Protein AF-A0A3D2UT77-F1 (afdb_monomer_lite)

Secondary structure (DSSP, 8-state):
-HHHHHHHHHHHHHHHHHHHHHHHHTTS-HHHHHHHHHHS-HHHHHHH-GGGTS----GGGGT--HHHHHHHHHHHHHH--THHHHHHHHHHHHHHTS-HHHHHHHHT-HHHHHHHHHHHHHHHHH-TTS--HHHHHHHHHHHHS--S--TTTHHHHHHHHHHHH---GGGS---TTSHHHHHHHHHHHHH-TTTS--PPPPHHHHHHHHHHHHHH-S-----HHHHHHHHHHHHHHHHHHTTTTTS-HHHHHHHHHHHHHHHHHHHHHHHHHHHHHHHHHHHHHHHHHHHHHHHS-HHHHHHHHHHHHHHHHHHHHHHHHHH-S---HHHHHHHHHHHHHHHHHHHHT--HHHHHTT-

Structure (mmCIF, N/CA/C/O backbone):
data_AF-A0A3D2UT77-F1
#
_entry.id   AF-A0A3D2UT77-F1
#
loop_
_atom_site.group_PDB
_atom_site.id
_atom_site.type_symbol
_atom_site.label_atom_id
_atom_site.label_alt_id
_atom_site.label_comp_id
_atom_site.label_asym_id
_atom_site.label_entity_id
_atom_site.label_seq_id
_atom_site.pdbx_PDB_ins_code
_atom_site.Cartn_x
_atom_site.Cartn_y
_atom_site.Cartn_z
_atom_site.occupancy
_atom_site.B_iso_or_equiv
_atom_site.auth_seq_id
_atom_site.auth_comp_id
_atom_site.auth_asym_id
_atom_site.auth_atom_id
_atom_site.pdbx_PDB_model_num
ATOM 1 N N . MET A 1 1 ? 26.690 -17.596 -2.643 1.00 71.25 1 MET A N 1
ATOM 2 C CA . MET A 1 1 ? 26.770 -16.583 -3.723 1.00 71.25 1 MET A CA 1
ATOM 3 C C . MET A 1 1 ? 25.381 -16.159 -4.212 1.00 71.25 1 MET A C 1
ATOM 5 O O . MET A 1 1 ? 25.106 -14.973 -4.134 1.00 71.25 1 MET A O 1
ATOM 9 N N . VAL A 1 2 ? 24.489 -17.084 -4.599 1.00 74.19 2 VAL A N 1
ATOM 10 C CA . VAL A 1 2 ? 23.064 -16.819 -4.935 1.00 74.19 2 VAL A CA 1
ATOM 11 C C . VAL A 1 2 ? 22.364 -15.902 -3.915 1.00 74.19 2 VAL A C 1
ATOM 13 O O . VAL A 1 2 ? 21.859 -14.844 -4.276 1.00 74.19 2 VAL A O 1
ATOM 16 N N . PHE A 1 3 ? 22.426 -16.249 -2.624 1.00 77.75 3 PHE A N 1
ATOM 17 C CA . PHE A 1 3 ? 21.802 -15.466 -1.546 1.00 77.75 3 PHE A CA 1
ATOM 18 C C . PHE A 1 3 ? 22.282 -14.017 -1.465 1.00 77.75 3 PHE A C 1
ATOM 20 O O . PHE A 1 3 ? 21.501 -13.117 -1.185 1.00 77.75 3 PHE A O 1
ATOM 27 N N . MET A 1 4 ? 23.561 -13.776 -1.758 1.00 80.88 4 MET A N 1
ATOM 28 C CA . MET A 1 4 ? 24.123 -12.428 -1.754 1.00 80.88 4 MET A CA 1
ATOM 29 C C . MET A 1 4 ? 23.513 -11.570 -2.870 1.00 80.88 4 MET A C 1
ATOM 31 O O . MET A 1 4 ? 23.232 -10.399 -2.638 1.00 80.88 4 MET A O 1
ATOM 35 N N . ILE A 1 5 ? 23.269 -12.151 -4.052 1.00 77.69 5 ILE A N 1
ATOM 36 C CA . ILE A 1 5 ? 22.627 -11.449 -5.174 1.00 77.69 5 ILE A CA 1
ATOM 37 C C . ILE A 1 5 ? 21.176 -11.111 -4.820 1.00 77.69 5 ILE A C 1
ATOM 39 O O . ILE A 1 5 ? 20.760 -9.971 -4.996 1.00 77.69 5 ILE A O 1
ATOM 43 N N . ILE A 1 6 ? 20.422 -12.064 -4.266 1.00 80.31 6 ILE A N 1
ATOM 44 C CA . ILE A 1 6 ? 19.019 -11.834 -3.887 1.00 80.31 6 ILE A CA 1
ATOM 45 C C . ILE A 1 6 ? 18.914 -10.768 -2.793 1.00 80.31 6 ILE A C 1
ATOM 47 O O . ILE A 1 6 ? 18.131 -9.834 -2.932 1.00 80.31 6 ILE A O 1
ATOM 51 N N . ASN A 1 7 ? 19.748 -10.842 -1.753 1.00 84.06 7 ASN A N 1
ATOM 52 C CA . ASN A 1 7 ? 19.770 -9.828 -0.696 1.00 84.06 7 ASN A CA 1
ATOM 53 C C . ASN A 1 7 ? 20.134 -8.441 -1.237 1.00 84.06 7 ASN A C 1
ATOM 55 O O . ASN A 1 7 ? 19.561 -7.446 -0.800 1.00 84.06 7 ASN A O 1
ATOM 59 N N . GLN A 1 8 ? 21.045 -8.362 -2.210 1.00 85.31 8 GLN A N 1
ATOM 60 C CA . GLN A 1 8 ? 21.383 -7.104 -2.873 1.00 85.31 8 GLN A CA 1
ATOM 61 C C . GLN A 1 8 ? 20.194 -6.543 -3.667 1.00 85.31 8 GLN A C 1
ATOM 63 O O . GLN A 1 8 ? 19.914 -5.349 -3.570 1.00 85.31 8 GLN A O 1
ATOM 68 N N . ILE A 1 9 ? 19.474 -7.392 -4.406 1.00 83.31 9 ILE A N 1
ATOM 69 C CA . ILE A 1 9 ? 18.281 -6.996 -5.166 1.00 83.31 9 ILE A CA 1
ATOM 70 C C . ILE A 1 9 ? 17.170 -6.518 -4.227 1.00 83.31 9 ILE A C 1
ATOM 72 O O . ILE A 1 9 ? 16.610 -5.443 -4.433 1.00 83.31 9 ILE A O 1
ATOM 76 N N . ILE A 1 10 ? 16.878 -7.276 -3.170 1.00 88.25 10 ILE A N 1
ATOM 77 C CA . ILE A 1 10 ? 15.874 -6.925 -2.158 1.00 88.25 10 ILE A CA 1
ATOM 78 C C . ILE A 1 10 ? 16.242 -5.607 -1.475 1.00 88.25 10 ILE A C 1
ATOM 80 O O . ILE A 1 10 ? 15.410 -4.710 -1.391 1.00 88.25 10 ILE A O 1
ATOM 84 N N . SER A 1 11 ? 17.497 -5.451 -1.045 1.00 90.12 11 SER A N 1
ATOM 85 C CA . SER A 1 11 ? 17.980 -4.221 -0.406 1.00 90.12 11 SER A CA 1
ATOM 86 C C . SER A 1 11 ? 17.841 -3.008 -1.331 1.00 90.12 11 SER A C 1
ATOM 88 O O . SER A 1 11 ? 17.360 -1.953 -0.911 1.00 90.12 11 SER A O 1
ATOM 90 N N . GLN A 1 12 ? 18.190 -3.164 -2.610 1.00 88.12 12 GLN A N 1
ATOM 91 C CA . GLN A 1 12 ? 18.042 -2.106 -3.606 1.00 88.12 12 GLN A CA 1
ATOM 92 C C . GLN A 1 12 ? 16.566 -1.773 -3.872 1.00 88.12 12 GLN A C 1
ATOM 94 O O . GLN A 1 12 ? 16.209 -0.599 -3.960 1.00 88.12 12 GLN A O 1
ATOM 99 N N . THR A 1 13 ? 15.707 -2.790 -3.952 1.00 88.81 13 THR A N 1
ATOM 100 C CA . THR A 1 13 ? 14.252 -2.653 -4.121 1.00 88.81 13 THR A CA 1
ATOM 101 C C . THR A 1 13 ? 13.640 -1.890 -2.952 1.00 88.81 13 THR A C 1
ATOM 103 O O . THR A 1 13 ? 12.969 -0.878 -3.155 1.00 88.81 13 THR A O 1
ATOM 106 N N . ARG A 1 14 ? 13.959 -2.305 -1.722 1.00 93.12 14 ARG A N 1
ATOM 107 C CA . ARG A 1 14 ? 13.536 -1.640 -0.489 1.00 93.12 14 ARG A CA 1
ATOM 108 C C . ARG A 1 14 ? 13.975 -0.182 -0.463 1.00 93.12 14 ARG A C 1
ATOM 110 O O . ARG A 1 14 ? 13.163 0.686 -0.175 1.00 93.12 14 ARG A O 1
ATOM 117 N N . LYS A 1 15 ? 15.229 0.109 -0.827 1.00 92.38 15 LYS A N 1
ATOM 118 C CA . LYS A 1 15 ? 15.743 1.485 -0.907 1.00 92.38 15 LYS A CA 1
ATOM 119 C C . LYS A 1 15 ? 14.949 2.341 -1.898 1.00 92.38 15 LYS A C 1
ATOM 121 O O . LYS A 1 15 ? 14.638 3.487 -1.589 1.00 92.38 15 LYS A O 1
ATOM 126 N N . VAL A 1 16 ? 14.621 1.807 -3.076 1.00 90.12 16 VAL A N 1
ATOM 127 C CA . VAL A 1 16 ? 13.813 2.524 -4.078 1.00 90.12 16 VAL A CA 1
ATOM 128 C C . VAL A 1 16 ? 12.411 2.817 -3.543 1.00 90.12 16 VAL A C 1
ATOM 130 O O . VAL A 1 16 ? 11.962 3.959 -3.645 1.00 90.12 16 VAL A O 1
ATOM 133 N N . LEU A 1 17 ? 11.747 1.822 -2.947 1.00 92.50 17 LEU A N 1
ATOM 134 C CA . LEU A 1 17 ? 10.421 1.989 -2.349 1.00 92.50 17 LEU A CA 1
ATOM 135 C C . LEU A 1 17 ? 10.450 3.000 -1.199 1.00 92.50 17 LEU A C 1
ATOM 137 O O . LEU A 1 17 ? 9.627 3.905 -1.178 1.00 92.50 17 LEU A O 1
ATOM 141 N N . LEU A 1 18 ? 11.441 2.919 -0.309 1.00 94.06 18 LEU A N 1
ATOM 142 C CA . LEU A 1 18 ? 11.622 3.843 0.811 1.00 94.06 18 LEU A CA 1
ATOM 143 C C . LEU A 1 18 ? 11.732 5.302 0.342 1.00 94.06 18 LEU A C 1
ATOM 145 O O . LEU A 1 18 ? 10.987 6.165 0.805 1.00 94.06 18 LEU A O 1
ATOM 149 N N . GLU A 1 19 ? 12.629 5.583 -0.605 1.00 91.94 19 GLU A N 1
ATOM 150 C CA . GLU A 1 19 ? 12.823 6.939 -1.134 1.00 91.94 19 GLU A CA 1
ATOM 151 C C . GLU A 1 19 ? 11.587 7.446 -1.888 1.00 91.94 19 GLU A C 1
ATOM 153 O O . GLU A 1 19 ? 11.242 8.629 -1.830 1.00 91.94 19 GLU A O 1
ATOM 158 N N . LYS A 1 20 ? 10.876 6.545 -2.570 1.00 91.56 20 LYS A N 1
ATOM 159 C CA . LYS A 1 20 ? 9.628 6.874 -3.253 1.00 91.56 20 LYS A CA 1
ATOM 160 C C . LYS A 1 20 ? 8.513 7.205 -2.261 1.00 91.56 20 LYS A C 1
ATOM 162 O O . LYS A 1 20 ? 7.848 8.219 -2.459 1.00 91.56 20 LYS A O 1
ATOM 167 N N . THR A 1 21 ? 8.346 6.413 -1.205 1.00 93.75 21 THR A N 1
ATOM 168 C CA . THR A 1 21 ? 7.383 6.664 -0.125 1.00 93.75 21 THR A CA 1
ATOM 169 C C . THR A 1 21 ? 7.622 8.039 0.490 1.00 93.75 21 THR A C 1
ATOM 171 O O . THR A 1 21 ? 6.691 8.835 0.559 1.00 93.75 21 THR A O 1
ATOM 174 N N . LYS A 1 22 ? 8.876 8.371 0.840 1.00 93.62 22 LYS A N 1
ATOM 175 C CA . LYS A 1 22 ? 9.245 9.703 1.359 1.00 93.62 22 LYS A CA 1
ATOM 176 C C . LYS A 1 22 ? 8.836 10.823 0.408 1.00 93.62 22 LYS A C 1
ATOM 178 O O . LYS A 1 22 ? 8.218 11.797 0.824 1.00 93.62 22 LYS A O 1
ATOM 183 N N . LYS A 1 23 ? 9.161 10.669 -0.879 1.00 92.50 23 LYS A N 1
ATOM 184 C CA . LYS A 1 23 ? 8.850 11.669 -1.904 1.00 92.50 23 LYS A CA 1
ATOM 185 C C . LYS A 1 23 ? 7.345 11.869 -2.090 1.00 92.50 23 LYS A C 1
ATOM 187 O O . LYS A 1 23 ? 6.902 12.998 -2.242 1.00 92.50 23 LYS A O 1
ATOM 192 N N . VAL A 1 24 ? 6.568 10.789 -2.148 1.00 92.69 24 VAL A N 1
ATOM 193 C CA . VAL A 1 24 ? 5.118 10.876 -2.389 1.00 92.69 24 VAL A CA 1
ATOM 194 C C . VAL A 1 24 ? 4.385 11.383 -1.144 1.00 92.69 24 VAL A C 1
ATOM 196 O O . VAL A 1 24 ? 3.379 12.078 -1.269 1.00 92.69 24 VAL A O 1
ATOM 199 N N . ALA A 1 25 ? 4.905 11.109 0.055 1.00 92.94 25 ALA A N 1
ATOM 200 C CA . ALA A 1 25 ? 4.275 11.522 1.302 1.00 92.94 25 ALA A CA 1
ATOM 201 C C . ALA A 1 25 ? 4.119 13.039 1.456 1.00 92.94 25 ALA A C 1
ATOM 203 O O . ALA A 1 25 ? 3.086 13.480 1.949 1.00 92.94 25 ALA A O 1
ATOM 204 N N . SER A 1 26 ? 5.079 13.844 0.987 1.00 89.69 26 SER A N 1
ATOM 205 C CA . SER A 1 26 ? 4.977 15.312 1.061 1.00 89.69 26 SER A CA 1
ATOM 206 C C . SER A 1 26 ? 3.855 15.900 0.199 1.00 89.69 26 SER A C 1
ATOM 208 O O . SER A 1 26 ? 3.445 17.033 0.421 1.00 89.69 26 SER A O 1
ATOM 210 N N . GLU A 1 27 ? 3.381 15.151 -0.798 1.00 90.88 27 GLU A N 1
ATOM 211 C CA . GLU A 1 27 ? 2.307 15.554 -1.717 1.00 90.88 27 GLU A CA 1
ATOM 212 C C . GLU A 1 27 ? 0.967 14.873 -1.378 1.00 90.88 27 GLU A C 1
ATOM 214 O O . GLU A 1 27 ? -0.042 15.116 -2.040 1.00 90.88 27 GLU A O 1
ATOM 219 N N . SER A 1 28 ? 0.952 13.991 -0.373 1.00 92.69 28 SER A N 1
ATOM 220 C CA . SER A 1 28 ? -0.199 13.149 -0.045 1.00 92.69 28 SER A CA 1
ATOM 221 C C . SER A 1 28 ? -1.131 13.794 0.979 1.00 92.69 28 SER A C 1
ATOM 223 O O . SER A 1 28 ? -0.745 14.666 1.756 1.00 92.69 28 SER A O 1
ATOM 225 N N . GLN A 1 29 ? -2.379 13.326 1.001 1.00 92.94 29 GLN A N 1
ATOM 226 C CA . GLN A 1 29 ? -3.351 13.705 2.025 1.00 92.94 29 GLN A CA 1
ATOM 227 C C . GLN A 1 29 ? -2.911 13.195 3.403 1.00 92.94 29 GLN A C 1
ATOM 229 O O . GLN A 1 29 ? -2.276 12.144 3.524 1.00 92.94 29 GLN A O 1
ATOM 234 N N . ARG A 1 30 ? -3.290 13.911 4.467 1.00 92.00 30 ARG A N 1
ATOM 235 C CA . ARG A 1 30 ? -2.843 13.582 5.831 1.00 92.00 30 ARG A CA 1
ATOM 236 C C . ARG A 1 30 ? -3.283 12.193 6.301 1.00 92.00 30 ARG A C 1
ATOM 238 O O . ARG A 1 30 ? -2.474 11.468 6.874 1.00 92.00 30 ARG A O 1
ATOM 245 N N . HIS A 1 31 ? -4.521 11.785 6.012 1.00 94.69 31 HIS A N 1
ATOM 246 C CA . HIS A 1 31 ? -5.011 10.450 6.381 1.00 94.69 31 HIS A CA 1
ATOM 247 C C . HIS A 1 31 ? -4.278 9.323 5.642 1.00 94.69 31 HIS A C 1
ATOM 249 O O . HIS A 1 31 ? -4.058 8.267 6.224 1.00 94.69 31 HIS A O 1
ATOM 255 N N . SER A 1 32 ? -3.831 9.550 4.403 1.00 95.75 32 SER A N 1
ATOM 256 C CA . SER A 1 32 ? -3.003 8.600 3.652 1.00 95.75 32 SER A CA 1
ATOM 257 C C . SER A 1 32 ? -1.627 8.409 4.292 1.00 95.75 32 SER A C 1
ATOM 259 O O . SER A 1 32 ? -1.127 7.288 4.387 1.00 95.75 32 SER A O 1
ATOM 261 N N . VAL A 1 33 ? -1.020 9.498 4.780 1.00 95.50 33 VAL A N 1
ATOM 262 C CA . VAL A 1 33 ? 0.232 9.446 5.556 1.00 95.50 33 VAL A CA 1
ATOM 263 C C . VAL A 1 33 ? 0.013 8.735 6.893 1.00 95.50 33 VAL A C 1
ATOM 265 O O . VAL A 1 33 ? 0.825 7.896 7.281 1.00 95.50 33 VAL A O 1
ATOM 268 N N . ALA A 1 34 ? -1.102 9.009 7.573 1.00 95.44 34 ALA A N 1
ATOM 269 C CA . ALA A 1 34 ? -1.465 8.335 8.816 1.00 95.44 34 ALA A CA 1
ATOM 270 C C . ALA A 1 34 ? -1.707 6.832 8.625 1.00 95.44 34 ALA A C 1
ATOM 272 O O . ALA A 1 34 ? -1.238 6.037 9.436 1.00 95.44 34 ALA A O 1
ATOM 273 N N . PHE A 1 35 ? -2.350 6.433 7.525 1.00 97.00 35 PHE A N 1
ATOM 274 C CA . PHE A 1 35 ? -2.488 5.032 7.137 1.00 97.00 35 PHE A CA 1
ATOM 275 C C . PHE A 1 35 ? -1.121 4.370 6.924 1.00 97.00 35 PHE A C 1
ATOM 277 O O . PHE A 1 35 ? -0.876 3.296 7.469 1.00 97.00 35 PHE A O 1
ATOM 284 N N . ALA A 1 36 ? -0.200 5.021 6.202 1.00 96.50 36 ALA A N 1
ATOM 285 C CA . ALA A 1 36 ? 1.159 4.506 6.021 1.00 96.50 36 ALA A CA 1
ATOM 286 C C . ALA A 1 36 ? 1.874 4.306 7.371 1.00 96.50 36 ALA A C 1
ATOM 288 O O . ALA A 1 36 ? 2.422 3.239 7.633 1.00 96.50 36 ALA A O 1
ATOM 289 N N . LEU A 1 37 ? 1.800 5.289 8.271 1.00 95.12 37 LEU A N 1
ATOM 290 C CA . LEU A 1 37 ? 2.363 5.176 9.620 1.00 95.12 37 LEU A CA 1
ATOM 291 C C . LEU A 1 37 ? 1.700 4.069 10.451 1.00 95.12 37 LEU A C 1
ATOM 293 O O . LEU A 1 37 ? 2.383 3.403 11.224 1.00 95.12 37 LEU A O 1
ATOM 297 N N . ARG A 1 38 ? 0.393 3.844 10.275 1.00 95.19 38 ARG A N 1
ATOM 298 C CA . ARG A 1 38 ? -0.363 2.799 10.975 1.00 95.19 38 ARG A CA 1
ATOM 299 C C . ARG A 1 38 ? 0.101 1.386 10.612 1.00 95.19 38 ARG A C 1
ATOM 301 O O . ARG A 1 38 ? 0.050 0.509 11.478 1.00 95.19 38 ARG A O 1
ATOM 308 N N . ILE A 1 39 ? 0.523 1.168 9.365 1.00 96.44 39 ILE A N 1
ATOM 309 C CA . ILE A 1 39 ? 1.015 -0.132 8.873 1.00 96.44 39 ILE A CA 1
ATOM 310 C C . ILE A 1 39 ? 2.536 -0.300 9.019 1.00 96.44 39 ILE A C 1
ATOM 312 O O . ILE A 1 39 ? 3.048 -1.406 8.848 1.00 96.44 39 ILE A O 1
ATOM 316 N N . PHE A 1 40 ? 3.274 0.774 9.317 1.00 95.44 40 PHE A N 1
ATOM 317 C CA . PHE A 1 40 ? 4.720 0.721 9.527 1.00 95.44 40 PHE A CA 1
ATOM 318 C C . PHE A 1 40 ? 5.073 0.197 10.916 1.00 95.44 40 PHE A C 1
ATOM 320 O O . PHE A 1 40 ? 4.417 0.487 11.915 1.00 95.44 40 PHE A O 1
ATOM 327 N N . ASP A 1 41 ? 6.176 -0.546 10.989 1.00 92.88 41 ASP A N 1
ATOM 328 C CA . ASP A 1 41 ? 6.816 -0.825 12.265 1.00 92.88 41 ASP A CA 1
ATOM 329 C C . ASP A 1 41 ? 7.671 0.371 12.729 1.00 92.88 41 ASP A C 1
ATOM 331 O O . ASP A 1 41 ? 7.912 1.338 12.002 1.00 92.88 41 ASP A O 1
ATOM 335 N N . LYS A 1 42 ? 8.156 0.310 13.973 1.00 91.44 42 LYS A N 1
ATOM 336 C CA . LYS A 1 42 ? 8.956 1.394 14.570 1.00 91.44 42 LYS A CA 1
ATOM 337 C C . LYS A 1 42 ? 10.245 1.694 13.797 1.00 91.44 42 LYS A C 1
ATOM 339 O O . LYS A 1 42 ? 10.758 2.806 13.899 1.00 91.44 42 LYS A O 1
ATOM 344 N N . GLU A 1 43 ? 10.796 0.712 13.092 1.00 93.19 43 GLU A N 1
ATOM 345 C CA . GLU A 1 43 ? 12.027 0.863 12.317 1.00 93.19 43 GLU A CA 1
ATOM 346 C C . GLU A 1 43 ? 11.744 1.642 11.029 1.00 93.19 43 GLU A C 1
ATOM 348 O O . GLU A 1 43 ? 12.375 2.672 10.786 1.00 93.19 43 GLU A O 1
ATOM 353 N N . LEU A 1 44 ? 10.709 1.247 10.282 1.00 93.50 44 LEU A N 1
ATOM 354 C CA . LEU A 1 44 ? 10.256 1.948 9.081 1.00 93.50 44 LEU A CA 1
ATOM 355 C C . LEU A 1 44 ? 9.816 3.386 9.366 1.00 93.50 44 LEU A C 1
ATOM 357 O O . LEU A 1 44 ? 10.134 4.282 8.582 1.00 93.50 44 LEU A O 1
ATOM 361 N N . ILE A 1 45 ? 9.143 3.648 10.490 1.00 92.75 45 ILE A N 1
ATOM 362 C CA . ILE A 1 45 ? 8.787 5.023 10.885 1.00 92.75 45 ILE A CA 1
ATOM 363 C C . ILE A 1 45 ? 10.052 5.885 11.011 1.00 92.75 45 ILE A C 1
ATOM 365 O O . ILE A 1 45 ? 10.122 6.960 10.418 1.00 92.75 45 ILE A O 1
ATOM 369 N N . ARG A 1 46 ? 11.092 5.388 11.696 1.00 91.94 46 ARG A N 1
ATOM 370 C CA . ARG A 1 46 ? 12.366 6.112 11.866 1.00 91.94 46 ARG A CA 1
ATOM 371 C C . ARG A 1 46 ? 13.107 6.320 10.549 1.00 91.94 46 ARG A C 1
ATOM 373 O O . ARG A 1 46 ? 13.655 7.392 10.318 1.00 91.94 46 ARG A O 1
ATOM 380 N N . GLU A 1 47 ? 13.147 5.304 9.691 1.00 92.06 47 GLU A N 1
ATOM 381 C CA . GLU A 1 47 ? 13.837 5.388 8.400 1.00 92.06 47 GLU A CA 1
ATOM 382 C C . GLU A 1 47 ? 13.151 6.336 7.414 1.00 92.06 47 GLU A C 1
ATOM 384 O O . GLU A 1 47 ? 13.814 6.978 6.590 1.00 92.06 47 GLU A O 1
ATOM 389 N N . THR A 1 48 ? 11.819 6.385 7.462 1.00 90.62 48 THR A N 1
ATOM 390 C CA . THR A 1 48 ? 11.016 7.234 6.583 1.00 90.62 48 THR A CA 1
ATOM 391 C C . THR A 1 48 ? 10.929 8.671 7.090 1.00 90.62 48 THR A C 1
ATOM 393 O O . THR A 1 48 ? 10.892 9.583 6.267 1.00 90.62 48 THR A O 1
ATOM 396 N N . GLY A 1 49 ? 10.939 8.881 8.411 1.00 89.06 49 GLY A N 1
ATOM 397 C CA . GLY A 1 49 ? 10.815 10.198 9.040 1.00 89.06 49 GLY A CA 1
ATOM 398 C C . GLY A 1 49 ? 9.449 10.860 8.825 1.00 89.06 49 GLY A C 1
ATOM 399 O O . GLY A 1 49 ? 9.346 12.082 8.942 1.00 89.06 49 GLY A O 1
ATOM 400 N N . LEU A 1 50 ? 8.420 10.080 8.458 1.00 86.88 50 LEU A N 1
ATOM 401 C CA . LEU A 1 50 ? 7.068 10.586 8.172 1.00 86.88 50 LEU A CA 1
ATOM 402 C C . LEU A 1 50 ? 6.327 11.066 9.421 1.00 86.88 50 LEU A C 1
ATOM 404 O O . LEU A 1 50 ? 5.377 11.836 9.307 1.00 86.88 50 LEU A O 1
ATOM 408 N N . ASP A 1 51 ? 6.755 10.631 10.602 1.00 84.00 51 ASP A N 1
ATOM 409 C CA . ASP A 1 51 ? 6.250 11.116 11.885 1.00 84.00 51 ASP A CA 1
ATOM 410 C C . ASP A 1 51 ? 6.396 12.638 12.018 1.00 84.00 51 ASP A C 1
ATOM 412 O O . ASP A 1 51 ? 5.495 13.290 12.532 1.00 84.00 51 ASP A O 1
ATOM 416 N N . ASN A 1 52 ? 7.454 13.218 11.446 1.00 81.88 52 ASN A N 1
ATOM 417 C CA . ASN A 1 52 ? 7.656 14.671 11.418 1.00 81.88 52 ASN A CA 1
ATOM 418 C C . ASN A 1 52 ? 6.686 15.414 10.481 1.00 81.88 52 ASN A C 1
ATOM 420 O O . ASN A 1 52 ? 6.544 16.630 10.586 1.00 81.88 52 ASN A O 1
ATOM 424 N N . ILE A 1 53 ? 6.052 14.712 9.533 1.00 76.75 53 ILE A N 1
ATOM 425 C CA . ILE A 1 53 ? 5.097 15.306 8.581 1.00 76.75 53 ILE A CA 1
ATOM 426 C C . ILE A 1 53 ? 3.727 15.470 9.239 1.00 76.75 53 ILE A C 1
ATOM 428 O O . ILE A 1 53 ? 3.019 16.446 8.980 1.00 76.75 53 ILE A O 1
ATOM 432 N N . LEU A 1 54 ? 3.354 14.531 10.112 1.00 69.94 54 LEU A N 1
ATOM 433 C CA . LEU A 1 54 ? 2.161 14.662 10.932 1.00 69.94 54 LEU A CA 1
ATOM 434 C C . LEU A 1 54 ? 2.470 15.605 12.098 1.00 69.94 54 LEU A C 1
ATOM 436 O O . LEU A 1 54 ? 2.866 15.164 13.171 1.00 69.94 54 LEU A O 1
ATOM 440 N N . GLY A 1 55 ? 2.291 16.909 11.875 1.00 67.06 55 GLY A N 1
ATOM 441 C CA . GLY A 1 55 ? 2.461 17.928 12.914 1.00 67.06 55 GLY A CA 1
ATOM 442 C C . GLY A 1 55 ? 1.631 17.665 14.181 1.00 67.06 55 GLY A C 1
ATOM 443 O O . GLY A 1 55 ? 0.759 16.783 14.220 1.00 67.06 55 GLY A O 1
ATOM 444 N N . GLU A 1 56 ? 1.896 18.456 15.226 1.00 66.69 56 GLU A N 1
ATOM 445 C CA . GLU A 1 56 ? 1.094 18.429 16.451 1.00 66.69 56 GLU A CA 1
ATOM 446 C C . GLU A 1 56 ? -0.387 18.640 16.122 1.00 66.69 56 GLU A C 1
ATOM 448 O O . GLU A 1 56 ? -0.750 19.432 15.248 1.00 66.69 56 GLU A O 1
ATOM 453 N N . ILE A 1 57 ? -1.250 17.891 16.811 1.00 61.25 57 ILE A N 1
ATOM 454 C CA . ILE A 1 57 ? -2.695 18.062 16.702 1.00 61.25 57 ILE A CA 1
ATOM 455 C C . ILE A 1 57 ? -3.026 19.434 17.285 1.00 61.25 57 ILE A C 1
ATOM 457 O O . ILE A 1 57 ? -3.141 19.598 18.497 1.00 61.25 57 ILE A O 1
ATOM 461 N N . THR A 1 58 ? -3.158 20.436 16.424 1.00 55.31 58 THR A N 1
ATOM 462 C CA . THR A 1 58 ? -3.703 21.726 16.830 1.00 55.31 58 THR A CA 1
ATOM 463 C C . THR A 1 58 ? -5.223 21.600 16.931 1.00 55.31 58 THR A C 1
ATOM 465 O O . THR A 1 58 ? -5.855 20.827 16.206 1.00 55.31 58 THR A O 1
ATOM 468 N N . GLY A 1 59 ? -5.844 22.368 17.830 1.00 52.16 59 GLY A N 1
ATOM 469 C CA . GLY A 1 59 ? -7.303 22.395 18.019 1.00 52.16 59 GLY A CA 1
ATOM 470 C C . GLY A 1 59 ? -8.120 22.760 16.762 1.00 52.16 59 GLY A C 1
ATOM 471 O O . GLY A 1 59 ? -9.348 22.688 16.789 1.00 52.16 59 GLY A O 1
ATOM 472 N N . ASP A 1 60 ? -7.467 23.082 15.641 1.00 52.97 60 ASP A N 1
ATOM 473 C CA . ASP A 1 60 ? -8.070 23.434 14.349 1.00 52.97 60 ASP A CA 1
ATOM 474 C C . ASP A 1 60 ? -8.749 22.269 13.615 1.00 52.97 60 ASP A C 1
ATOM 476 O O . ASP A 1 60 ? -9.426 22.475 12.604 1.00 52.97 60 ASP A O 1
ATOM 480 N N . ILE A 1 61 ? -8.699 21.049 14.156 1.00 58.34 61 ILE A N 1
ATOM 481 C CA . ILE A 1 61 ? -9.563 19.942 13.697 1.00 58.34 61 ILE A CA 1
ATOM 482 C C . ILE A 1 61 ? -11.054 20.277 13.916 1.00 58.34 61 ILE A C 1
ATOM 484 O O . ILE A 1 61 ? -11.950 19.683 13.307 1.00 58.34 61 ILE A O 1
ATOM 488 N N . ALA A 1 62 ? -11.338 21.319 14.708 1.00 50.75 62 ALA A N 1
ATOM 489 C CA . ALA A 1 62 ? -12.603 22.047 14.711 1.00 50.75 62 ALA A CA 1
ATOM 490 C C . ALA A 1 62 ? -13.156 22.327 13.293 1.00 50.75 62 ALA A C 1
ATOM 492 O O . ALA A 1 62 ? -14.356 22.147 13.074 1.00 50.75 62 ALA A O 1
ATOM 493 N N . TYR A 1 63 ? -12.300 22.660 12.319 1.00 58.06 63 TYR A N 1
ATOM 494 C CA . TYR A 1 63 ? -12.701 23.076 10.965 1.00 58.06 63 TYR A CA 1
ATOM 495 C C . TYR A 1 63 ? -12.190 22.173 9.826 1.00 58.06 63 TYR A C 1
ATOM 497 O O . TYR A 1 63 ? -12.560 22.387 8.670 1.00 58.06 63 TYR A O 1
ATOM 505 N N . GLY A 1 64 ? -11.395 21.144 10.135 1.00 68.25 64 GLY A N 1
ATOM 506 C CA . GLY A 1 64 ? -10.844 20.200 9.153 1.00 68.25 64 GLY A CA 1
ATOM 507 C C . GLY A 1 64 ? -11.898 19.406 8.365 1.00 68.25 64 GLY A C 1
ATOM 508 O O . GLY A 1 64 ? -13.069 19.307 8.747 1.00 68.25 64 GLY A O 1
ATOM 509 N N . GLY A 1 65 ? -11.500 18.853 7.221 1.00 89.56 65 GLY A N 1
ATOM 510 C CA . GLY A 1 65 ? -12.292 17.910 6.436 1.00 89.56 65 GLY A CA 1
ATOM 511 C C . GLY A 1 65 ? -12.302 16.503 7.038 1.00 89.56 65 GLY A C 1
ATOM 512 O O . GLY A 1 65 ? -11.843 16.260 8.153 1.00 89.56 65 GLY A O 1
ATOM 513 N N . TYR A 1 66 ? -12.858 15.549 6.290 1.00 92.94 66 TYR A N 1
ATOM 514 C CA . TYR A 1 66 ? -12.778 14.141 6.666 1.00 92.94 66 TYR A CA 1
ATOM 515 C C . TYR A 1 66 ? -11.331 13.588 6.719 1.00 92.94 66 TYR A C 1
ATOM 517 O O . TYR A 1 66 ? -11.108 12.690 7.536 1.00 92.94 66 TYR A O 1
ATOM 525 N N . PRO A 1 67 ? -10.336 14.097 5.944 1.00 94.19 67 PRO A N 1
ATOM 526 C CA . PRO A 1 67 ? -8.944 13.665 6.074 1.00 94.19 67 PRO A CA 1
ATOM 527 C C . PRO A 1 67 ? -8.388 13.835 7.490 1.00 94.19 67 PRO A C 1
ATOM 529 O O . PRO A 1 67 ? -7.782 12.918 8.029 1.00 94.19 67 PRO A O 1
ATOM 532 N N . GLU A 1 68 ? -8.625 14.977 8.126 1.00 92.81 68 GLU A N 1
ATOM 533 C CA . GLU A 1 68 ? -8.119 15.266 9.469 1.00 92.81 68 GLU A CA 1
ATOM 534 C C . GLU A 1 68 ? -8.808 14.401 10.532 1.00 92.81 68 GLU A C 1
ATOM 536 O O . GLU A 1 68 ? -8.170 13.932 11.473 1.00 92.81 68 GLU A O 1
ATOM 541 N N . VAL A 1 69 ? -10.110 14.137 10.370 1.00 94.50 69 VAL A N 1
ATOM 542 C CA . VAL A 1 69 ? -10.852 13.246 11.278 1.00 94.50 69 VAL A CA 1
ATOM 543 C C . VAL A 1 69 ? -10.350 11.806 11.157 1.00 94.50 69 VAL A C 1
ATOM 545 O O . VAL A 1 69 ? -10.189 11.126 12.168 1.00 94.50 69 VAL A O 1
ATOM 548 N N . SER A 1 70 ? -10.054 11.341 9.943 1.00 96.25 70 SER A N 1
ATOM 549 C CA . SER A 1 70 ?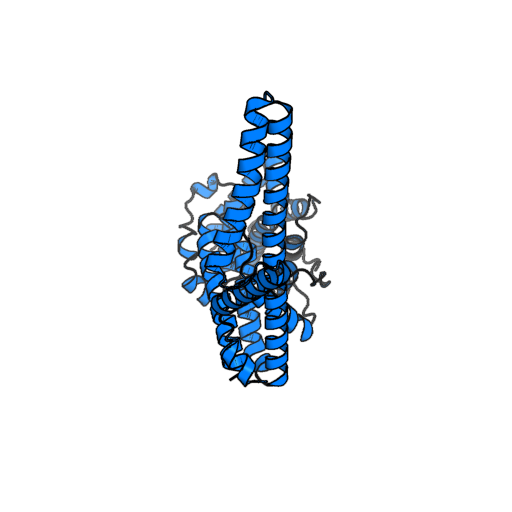 -9.485 10.007 9.739 1.00 96.25 70 SER A CA 1
ATOM 550 C C . SER A 1 70 ? -8.049 9.890 10.259 1.00 96.25 70 SER A C 1
ATOM 552 O O . SER A 1 70 ? -7.717 8.907 10.922 1.00 96.25 70 SER A O 1
ATOM 554 N N . GLU A 1 71 ? -7.214 10.913 10.042 1.00 95.06 71 GLU A N 1
ATOM 555 C CA . GLU A 1 71 ? -5.873 11.001 10.633 1.00 95.06 71 GLU A CA 1
ATOM 556 C C . GLU A 1 71 ? -5.931 10.856 12.161 1.00 95.06 71 GLU A C 1
ATOM 558 O O . GLU A 1 71 ? -5.168 10.074 12.733 1.00 95.06 71 GLU A O 1
ATOM 563 N N . LEU A 1 72 ? -6.855 11.564 12.824 1.00 93.69 72 LEU A N 1
ATOM 564 C CA . LEU A 1 72 ? -7.071 11.409 14.264 1.00 93.69 72 LEU A CA 1
ATOM 565 C C . LEU A 1 72 ? -7.462 9.992 14.649 1.00 93.69 72 LEU A C 1
ATOM 567 O O . LEU A 1 72 ? -6.956 9.491 15.648 1.00 93.69 72 LEU A O 1
ATOM 571 N N . GLY A 1 73 ? -8.340 9.354 13.878 1.00 96.06 73 GLY A N 1
ATOM 572 C CA . GLY A 1 73 ? -8.747 7.978 14.133 1.00 96.06 73 GLY A CA 1
ATOM 573 C C . GLY A 1 73 ? -7.553 7.017 14.143 1.00 96.06 73 GLY A C 1
ATOM 574 O O . GLY A 1 73 ? -7.371 6.272 15.108 1.00 96.06 73 GLY A O 1
ATOM 575 N N . TYR A 1 74 ? -6.654 7.129 13.158 1.00 96.00 74 TYR A N 1
ATOM 576 C CA . TYR A 1 74 ? -5.391 6.380 13.142 1.00 96.00 74 TYR A CA 1
ATOM 577 C C . TYR A 1 74 ? -4.475 6.738 14.324 1.00 96.00 74 TYR A C 1
ATOM 579 O O . TYR A 1 74 ? -3.920 5.849 14.975 1.00 96.00 74 TYR A O 1
ATOM 587 N N . LYS A 1 75 ? -4.319 8.029 14.648 1.00 92.62 75 LYS A N 1
ATOM 588 C CA . LYS A 1 75 ? -3.493 8.471 15.787 1.00 92.62 75 LYS A CA 1
ATOM 589 C C . LYS A 1 75 ? -4.029 7.953 17.124 1.00 92.62 75 LYS A C 1
ATOM 591 O O . LYS A 1 75 ? -3.236 7.549 17.975 1.00 92.62 75 LYS A O 1
ATOM 596 N N . ILE A 1 76 ? -5.348 7.933 17.311 1.00 93.56 76 ILE A N 1
ATOM 597 C CA . ILE A 1 76 ? -6.018 7.357 18.484 1.00 93.56 76 ILE A CA 1
ATOM 598 C C . ILE A 1 76 ? -5.730 5.860 18.571 1.00 93.56 76 ILE A C 1
ATOM 600 O O . ILE A 1 76 ? -5.341 5.383 19.635 1.00 93.56 76 ILE A O 1
ATOM 604 N N . ALA A 1 77 ? -5.839 5.135 17.456 1.00 92.25 77 ALA A N 1
ATOM 605 C CA . ALA A 1 77 ? -5.583 3.698 17.426 1.00 92.25 77 ALA A CA 1
ATOM 606 C C . ALA A 1 77 ? -4.146 3.333 17.837 1.00 92.25 77 ALA A C 1
ATOM 608 O O . ALA A 1 77 ? -3.930 2.316 18.497 1.00 92.25 77 ALA A O 1
ATOM 609 N N . VAL A 1 78 ? -3.168 4.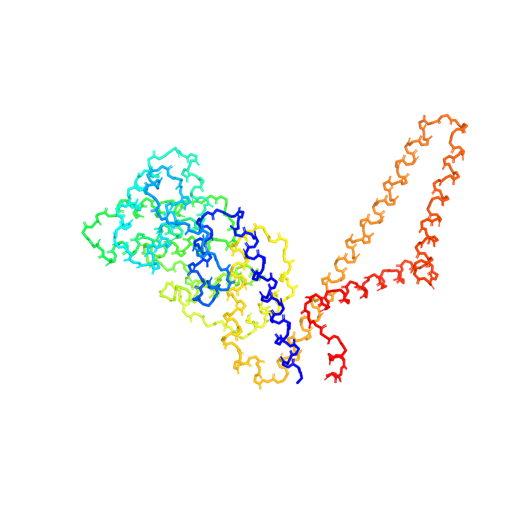180 17.493 1.00 89.38 78 VAL A N 1
ATOM 610 C CA . VAL A 1 78 ? -1.750 3.968 17.830 1.00 89.38 78 VAL A CA 1
ATOM 611 C C . VAL A 1 78 ? -1.399 4.455 19.240 1.00 89.38 78 VAL A C 1
ATOM 613 O O . VAL A 1 78 ? -0.740 3.737 19.990 1.00 89.38 78 VAL A O 1
ATOM 616 N N . SER A 1 79 ? -1.794 5.681 19.598 1.00 86.12 79 SER A N 1
ATOM 617 C CA . SER A 1 79 ? -1.373 6.337 20.849 1.00 86.12 79 SER A CA 1
ATOM 618 C C . SER A 1 79 ? -2.239 5.984 22.053 1.00 86.12 79 SER A C 1
ATOM 620 O O . SER A 1 79 ? -1.752 6.054 23.179 1.00 86.12 79 SER A O 1
ATOM 622 N N . LYS A 1 80 ? -3.513 5.637 21.822 1.00 84.50 80 LYS A N 1
ATOM 623 C CA . LYS A 1 80 ? -4.545 5.502 22.858 1.00 84.50 80 LYS A CA 1
ATOM 624 C C . LYS A 1 80 ? -4.649 6.726 23.778 1.00 84.50 80 LYS A C 1
ATOM 626 O O . LYS A 1 80 ? -4.915 6.590 24.967 1.00 84.50 80 LYS A O 1
ATOM 631 N N . ASN A 1 81 ? -4.398 7.924 23.246 1.00 84.69 81 ASN A N 1
ATOM 632 C CA . ASN A 1 81 ? -4.537 9.151 24.022 1.00 84.69 81 ASN A CA 1
ATOM 633 C C . ASN A 1 81 ? -6.018 9.555 24.130 1.00 84.69 81 ASN A C 1
ATOM 635 O O . ASN A 1 81 ? -6.611 10.021 23.153 1.00 84.69 81 ASN A O 1
ATOM 639 N N . ASN A 1 82 ? -6.583 9.422 25.332 1.00 86.31 82 ASN A N 1
ATOM 640 C CA . ASN A 1 82 ? -7.977 9.755 25.631 1.00 86.31 82 ASN A CA 1
ATOM 641 C C . ASN A 1 82 ? -8.299 11.246 25.435 1.00 86.31 82 ASN A C 1
ATOM 643 O O . ASN A 1 82 ? -9.440 11.589 25.134 1.00 86.31 82 ASN A O 1
ATOM 647 N N . GLU A 1 83 ? -7.308 12.139 25.529 1.00 86.94 83 GLU A N 1
ATOM 648 C CA . GLU A 1 83 ? -7.498 13.580 25.297 1.00 86.94 83 GLU A CA 1
ATOM 649 C C . GLU A 1 83 ? -7.977 13.879 23.867 1.00 86.94 83 GLU A C 1
ATOM 651 O O . GLU A 1 83 ? -8.637 14.887 23.614 1.00 86.94 83 GLU A O 1
ATOM 656 N N . LEU A 1 84 ? -7.685 12.981 22.919 1.00 89.62 84 LEU A N 1
ATOM 657 C CA . LEU A 1 84 ? -8.076 13.130 21.520 1.00 89.62 84 LEU A CA 1
ATOM 658 C C . LEU A 1 84 ? -9.510 12.669 21.240 1.00 89.62 84 LEU A C 1
ATOM 660 O O . LEU A 1 84 ? -10.032 12.965 20.162 1.00 89.62 84 LEU A O 1
ATOM 664 N N . PHE A 1 85 ? -10.158 11.960 22.171 1.00 92.81 85 PHE A N 1
ATOM 665 C CA . PHE A 1 85 ? -11.457 11.326 21.927 1.00 92.81 85 PHE A CA 1
ATOM 666 C C . PHE A 1 85 ? -12.543 12.364 21.656 1.00 92.81 85 PHE A C 1
ATOM 668 O O . PHE A 1 85 ? -13.223 12.289 20.635 1.00 92.81 85 PHE A O 1
ATOM 675 N N . GLU A 1 86 ? -12.657 13.385 22.505 1.00 90.81 86 GLU A N 1
ATOM 676 C CA . GLU A 1 86 ? -13.657 14.444 22.330 1.00 90.81 86 GLU A CA 1
ATOM 677 C C . GLU A 1 86 ? -13.421 15.265 21.056 1.00 90.81 86 GLU A C 1
ATOM 679 O O . GLU A 1 86 ? -14.369 15.615 20.346 1.00 90.81 86 GLU A O 1
ATOM 684 N N . ILE A 1 87 ? -12.154 15.518 20.704 1.00 91.50 87 ILE A N 1
ATOM 685 C CA . ILE A 1 87 ? -11.792 16.223 19.466 1.00 91.50 87 ILE A CA 1
ATOM 686 C C . ILE A 1 87 ? -12.232 15.401 18.248 1.00 91.50 87 ILE A C 1
ATOM 688 O O . ILE A 1 87 ? -12.873 15.934 17.335 1.00 91.50 87 ILE A O 1
ATOM 692 N N . PHE A 1 88 ? -11.936 14.100 18.253 1.00 94.19 88 PHE A N 1
ATOM 693 C CA . PHE A 1 88 ? -12.306 13.164 17.195 1.00 94.19 88 PHE A CA 1
ATOM 694 C C . PHE A 1 88 ? -13.826 13.019 17.056 1.00 94.19 88 PHE A C 1
ATOM 696 O O . PHE A 1 88 ? -14.362 13.226 15.965 1.00 94.19 88 PHE A O 1
ATOM 703 N N . LEU A 1 89 ? -14.543 12.748 18.152 1.00 94.69 89 LEU A N 1
ATOM 704 C CA . LEU A 1 89 ? -16.002 12.609 18.146 1.00 94.69 89 LEU A CA 1
ATOM 705 C C . LEU A 1 89 ? -16.696 13.917 17.753 1.00 94.69 89 LEU A C 1
ATOM 707 O O . LEU A 1 89 ? -17.657 13.902 16.981 1.00 94.69 89 LEU A O 1
ATOM 711 N N . GLY A 1 90 ? -16.200 15.060 18.233 1.00 93.06 90 GLY A N 1
ATOM 712 C CA . GLY A 1 90 ? -16.674 16.377 17.820 1.00 93.06 90 GLY A CA 1
ATOM 713 C C . GLY A 1 90 ? -16.491 16.609 16.318 1.00 93.06 90 GLY A C 1
ATOM 714 O O . GLY A 1 90 ? -17.426 17.051 15.647 1.00 93.06 90 GLY A O 1
ATOM 715 N N . GLY A 1 91 ? -15.317 16.269 15.774 1.00 92.94 91 GLY A N 1
ATOM 716 C CA . GLY A 1 91 ? -15.041 16.300 14.334 1.00 92.94 91 GLY A CA 1
ATOM 717 C C . GLY A 1 91 ? -16.000 15.424 13.540 1.00 92.94 91 GLY A C 1
ATOM 718 O O . GLY A 1 91 ? -16.601 15.883 12.569 1.00 92.94 91 GLY A O 1
ATOM 719 N N . LEU A 1 92 ? -16.218 14.198 14.004 1.00 94.56 92 LEU A N 1
ATOM 720 C CA . LEU A 1 92 ? -17.070 13.224 13.339 1.00 94.56 92 LEU A CA 1
ATOM 721 C C . LEU A 1 92 ? -18.549 13.648 13.314 1.00 94.56 92 LEU A C 1
ATOM 723 O O . LEU A 1 92 ? -19.193 13.588 12.266 1.00 94.56 92 LEU A O 1
ATOM 727 N N . ARG A 1 93 ? -19.069 14.178 14.431 1.00 94.62 93 ARG A N 1
ATOM 728 C CA . ARG A 1 93 ? -20.427 14.753 14.510 1.00 94.62 93 ARG A CA 1
ATOM 729 C C . ARG A 1 93 ? -20.611 15.923 13.541 1.00 94.62 93 ARG A C 1
ATOM 731 O O . ARG A 1 93 ? -21.676 16.057 12.944 1.00 94.62 93 ARG A O 1
ATOM 738 N N . ARG A 1 94 ? -19.583 16.757 13.345 1.00 92.31 94 ARG A N 1
ATOM 739 C CA . ARG A 1 94 ? -19.621 17.835 12.342 1.00 92.31 94 ARG A CA 1
ATOM 740 C C . ARG A 1 94 ? -19.621 17.290 10.915 1.00 92.31 94 ARG A C 1
ATOM 742 O O . ARG A 1 94 ? -20.386 17.793 10.099 1.00 92.31 94 ARG A O 1
ATOM 749 N N . GLN A 1 95 ? -18.815 16.265 10.618 1.00 92.75 95 GLN A N 1
ATOM 750 C CA . GLN A 1 95 ? -18.802 15.628 9.291 1.00 92.75 95 GLN A CA 1
ATOM 751 C C . GLN A 1 95 ? -20.169 15.038 8.926 1.00 92.75 95 GLN A C 1
ATOM 753 O O . GLN A 1 95 ? -20.631 15.248 7.809 1.00 92.75 95 GLN A O 1
ATOM 758 N N . LYS A 1 96 ? -20.852 14.390 9.880 1.00 94.12 96 LYS A N 1
ATOM 759 C CA . LYS A 1 96 ? -22.200 13.828 9.687 1.00 94.12 96 LYS A CA 1
ATOM 760 C C . LYS A 1 96 ? -23.233 14.846 9.194 1.00 94.12 96 LYS A C 1
ATOM 762 O O . LYS A 1 96 ? -24.136 14.479 8.451 1.00 94.12 96 LYS A O 1
ATOM 767 N N . ASN A 1 97 ? -23.078 16.115 9.568 1.00 92.19 97 ASN A N 1
ATOM 768 C CA . ASN A 1 97 ? -24.004 17.195 9.220 1.00 92.19 97 ASN A CA 1
ATOM 769 C C . ASN A 1 97 ? -23.583 17.999 7.971 1.00 92.19 97 ASN A C 1
ATOM 771 O O . ASN A 1 97 ? -24.132 19.075 7.730 1.00 92.19 97 ASN A O 1
ATOM 775 N N . ARG A 1 98 ? -22.589 17.537 7.195 1.00 90.00 98 ARG A N 1
ATOM 776 C CA . ARG A 1 98 ? -22.152 18.214 5.959 1.00 90.00 98 ARG A CA 1
ATOM 777 C C . ARG A 1 98 ? -23.079 17.939 4.772 1.00 90.00 98 ARG A C 1
ATOM 779 O O . ARG A 1 98 ? -23.987 17.116 4.841 1.00 90.00 98 ARG A O 1
ATOM 786 N N . SER A 1 99 ? -22.839 18.660 3.674 1.00 87.94 99 SER A N 1
ATOM 787 C CA . SER A 1 99 ? -23.574 18.483 2.421 1.00 87.94 99 SER A CA 1
ATOM 788 C C . SER A 1 99 ? -23.437 17.054 1.866 1.00 87.94 99 SER A C 1
ATOM 790 O O . SER A 1 99 ? -22.402 16.414 2.080 1.00 87.94 99 SER A O 1
ATOM 792 N N . PRO A 1 100 ? -24.436 16.567 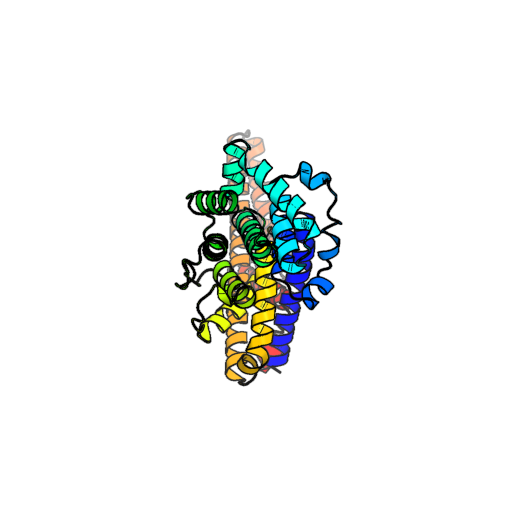1.103 1.00 88.56 100 PRO A N 1
ATOM 793 C CA . PRO A 1 100 ? -24.377 15.262 0.446 1.00 88.56 100 PRO A CA 1
ATOM 794 C C . PRO A 1 100 ? -23.104 15.041 -0.383 1.00 88.56 100 PRO A C 1
ATOM 796 O O . PRO A 1 100 ? -22.498 13.986 -0.261 1.00 88.56 100 PRO A O 1
ATOM 799 N N . ASP A 1 101 ? -22.632 16.047 -1.126 1.00 87.31 101 ASP A N 1
ATOM 800 C CA . ASP A 1 101 ? -21.412 15.947 -1.950 1.00 87.31 101 ASP A CA 1
ATOM 801 C C . ASP A 1 101 ? -20.147 15.671 -1.110 1.00 87.31 101 ASP A C 1
ATOM 803 O O . ASP A 1 101 ? -19.258 14.902 -1.491 1.00 87.31 101 ASP A O 1
ATOM 807 N N . ALA A 1 102 ? -20.057 16.281 0.077 1.00 86.69 102 ALA A N 1
ATOM 808 C CA . ALA A 1 102 ? -18.948 16.036 0.998 1.00 86.69 102 ALA A CA 1
ATOM 809 C C . ALA A 1 102 ? -19.021 14.620 1.590 1.00 86.69 102 ALA A C 1
ATOM 811 O O . ALA A 1 102 ? -17.991 13.961 1.756 1.00 86.69 102 ALA A O 1
ATOM 812 N N . LEU A 1 103 ? -20.238 14.143 1.874 1.00 89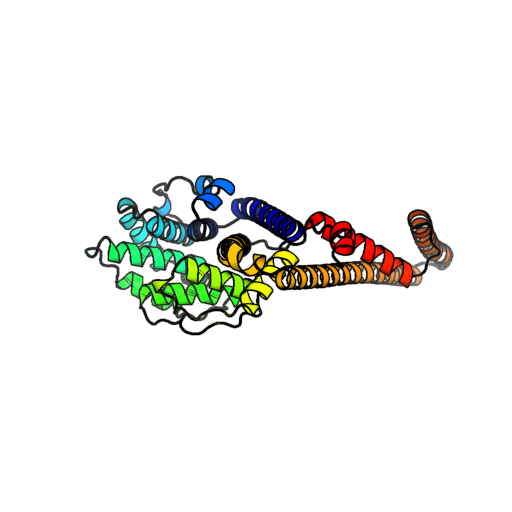.31 103 LEU A N 1
ATOM 813 C CA . LEU A 1 103 ? -20.482 12.777 2.329 1.00 89.31 103 LEU A CA 1
ATOM 814 C C . LEU A 1 103 ? -20.196 11.753 1.229 1.00 89.31 103 LEU A C 1
ATOM 816 O O . LEU A 1 103 ? -19.643 10.703 1.534 1.00 89.31 103 LEU A O 1
ATOM 820 N N . GLU A 1 104 ? -20.494 12.060 -0.035 1.00 90.44 104 GLU A N 1
ATOM 821 C CA . GLU A 1 104 ? -20.160 11.212 -1.182 1.00 90.44 104 GLU A CA 1
ATOM 822 C C . GLU A 1 104 ? -18.641 11.049 -1.314 1.00 90.44 104 GLU A C 1
ATOM 824 O O . GLU A 1 104 ? -18.148 9.930 -1.492 1.00 90.44 104 GLU A O 1
ATOM 829 N N . THR A 1 105 ? -17.893 12.142 -1.129 1.00 91.69 105 THR A N 1
ATOM 830 C CA . THR A 1 105 ? -16.423 12.124 -1.162 1.00 91.69 105 THR A CA 1
ATOM 831 C C . THR A 1 105 ? -15.852 11.228 -0.059 1.00 91.69 105 THR A C 1
ATOM 833 O O . THR A 1 105 ? -15.064 10.334 -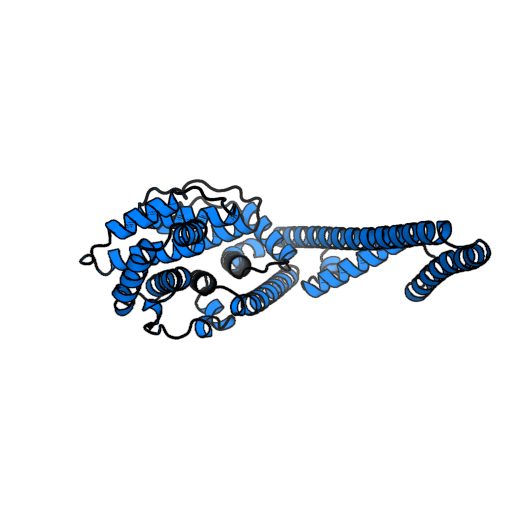0.358 1.00 91.69 105 THR A O 1
ATOM 836 N N . LEU A 1 106 ? -16.300 11.393 1.195 1.00 93.69 106 LEU A N 1
ATOM 837 C CA . LEU A 1 106 ? -15.917 10.503 2.301 1.00 93.69 106 LEU A CA 1
ATOM 838 C C . LEU A 1 106 ? -16.346 9.057 2.026 1.00 93.69 106 LEU A C 1
ATOM 840 O O . LEU A 1 106 ? -15.568 8.125 2.210 1.00 93.69 106 LEU A O 1
ATOM 844 N N . SER A 1 107 ? -17.576 8.859 1.552 1.00 93.06 107 SER A N 1
ATOM 845 C CA . SER A 1 107 ? -18.099 7.528 1.264 1.00 93.06 107 SER A CA 1
ATOM 846 C C . SER A 1 107 ? -17.312 6.819 0.173 1.00 93.06 107 SER A C 1
ATOM 848 O O . SER A 1 107 ? -17.403 5.607 0.115 1.00 93.06 107 SER A O 1
ATOM 850 N N . SER A 1 108 ? -16.545 7.528 -0.660 1.00 93.12 108 SER A N 1
ATOM 851 C CA . SER A 1 108 ? -15.711 6.963 -1.728 1.00 93.12 108 SER A CA 1
ATOM 852 C C . SER A 1 108 ? -14.254 6.725 -1.308 1.00 93.12 108 SER A C 1
ATOM 854 O O . SER A 1 108 ? -13.467 6.208 -2.102 1.00 93.12 108 SER A O 1
ATOM 856 N N . ASP A 1 109 ? -13.885 7.091 -0.079 1.00 94.69 109 ASP A N 1
ATOM 857 C CA . ASP A 1 109 ? -12.518 7.042 0.434 1.00 94.69 109 ASP A CA 1
ATOM 858 C C . ASP A 1 109 ? -12.367 5.929 1.487 1.00 94.69 109 ASP A C 1
ATOM 860 O O . ASP A 1 109 ? -12.598 6.111 2.684 1.00 94.69 109 ASP A O 1
ATOM 864 N N . ASP A 1 110 ? -12.000 4.731 1.021 1.00 96.12 110 ASP A N 1
ATOM 865 C CA . ASP A 1 110 ? -11.884 3.529 1.862 1.00 96.12 110 ASP A CA 1
ATOM 866 C C . ASP A 1 110 ? -10.839 3.685 2.984 1.00 96.12 110 ASP A C 1
ATOM 868 O O . ASP A 1 110 ? -10.983 3.107 4.063 1.00 96.12 110 ASP A O 1
ATOM 872 N N . ILE A 1 111 ? -9.795 4.484 2.746 1.00 96.44 111 ILE A N 1
ATOM 873 C CA . ILE A 1 111 ? -8.693 4.710 3.690 1.00 96.44 111 ILE A CA 1
ATOM 874 C C . ILE A 1 111 ? -9.150 5.646 4.798 1.00 96.44 111 ILE A C 1
ATOM 876 O O . ILE A 1 111 ? -8.865 5.405 5.976 1.00 96.44 111 ILE A O 1
ATOM 880 N N . ALA A 1 112 ? -9.899 6.685 4.425 1.00 96.94 112 ALA A N 1
ATOM 881 C CA . ALA A 1 112 ? -10.516 7.574 5.386 1.00 96.94 112 ALA A CA 1
ATOM 882 C C . ALA A 1 112 ? -11.487 6.824 6.312 1.00 96.94 112 ALA A C 1
ATOM 884 O O . ALA A 1 112 ? -11.410 6.964 7.539 1.00 96.94 112 ALA A O 1
ATOM 885 N N . LEU A 1 113 ? -12.361 5.999 5.722 1.00 97.38 113 LEU A N 1
ATOM 886 C CA . LEU A 1 113 ? -13.346 5.195 6.448 1.00 97.38 113 LEU A CA 1
ATOM 887 C C . LEU A 1 113 ? -12.690 4.221 7.430 1.00 97.38 113 LEU A C 1
ATOM 889 O O . LEU A 1 113 ? -13.148 4.119 8.569 1.00 97.38 113 LEU A O 1
ATOM 893 N N . LEU A 1 114 ? -11.598 3.559 7.033 1.00 97.94 114 LEU A N 1
ATOM 894 C CA . LEU A 1 114 ? -10.845 2.680 7.928 1.00 97.94 114 LEU A CA 1
ATOM 895 C C . LEU A 1 114 ? -10.279 3.433 9.138 1.00 97.94 114 LEU A C 1
ATOM 897 O O . LEU A 1 114 ? -10.466 2.979 10.265 1.00 97.94 114 LEU A O 1
ATOM 901 N N . GLY A 1 115 ? -9.659 4.599 8.932 1.00 97.88 115 GLY A N 1
ATOM 902 C CA . GLY A 1 115 ? -9.106 5.386 10.041 1.00 97.88 115 GLY A CA 1
ATOM 903 C C . GLY A 1 115 ? -10.179 5.818 11.039 1.00 97.88 115 GLY A C 1
ATOM 904 O O . GLY A 1 115 ? -9.996 5.695 12.249 1.00 97.88 115 GLY A O 1
ATOM 905 N N . ILE A 1 116 ? -11.347 6.241 10.543 1.00 98.12 116 ILE A N 1
ATOM 906 C CA . ILE A 1 116 ? -12.498 6.586 11.389 1.00 98.12 116 ILE A CA 1
ATOM 907 C C . ILE A 1 116 ? -13.006 5.357 12.155 1.00 98.12 116 ILE A C 1
ATOM 909 O O . ILE A 1 116 ? -13.282 5.455 13.353 1.00 98.12 116 ILE A O 1
ATOM 913 N N . ALA A 1 117 ? -13.126 4.206 11.489 1.00 98.25 117 ALA A N 1
ATOM 914 C CA . ALA A 1 117 ? -13.581 2.972 12.120 1.00 98.25 117 ALA A CA 1
ATOM 915 C C . ALA A 1 117 ? -12.633 2.520 13.241 1.00 98.25 117 ALA A C 1
ATOM 917 O O . ALA A 1 117 ? -13.100 2.210 14.337 1.00 98.25 117 ALA A O 1
ATOM 918 N N . GLU A 1 118 ? -11.315 2.551 13.012 1.00 97.06 118 GLU A N 1
ATOM 919 C CA . GLU A 1 118 ? -10.322 2.256 14.053 1.00 97.06 118 GLU A CA 1
ATOM 920 C C . GLU A 1 118 ? -10.459 3.195 15.257 1.00 97.06 118 GLU A C 1
ATOM 922 O O . GLU A 1 118 ? -10.501 2.731 16.400 1.00 97.06 118 GLU A O 1
ATOM 927 N N . GLY A 1 119 ? -10.587 4.503 15.007 1.00 97.12 119 GLY A N 1
ATOM 928 C CA . GLY A 1 119 ? -10.778 5.500 16.060 1.00 97.12 119 GLY A CA 1
ATOM 929 C C . GLY A 1 119 ? -12.008 5.209 16.921 1.00 97.12 119 GLY A C 1
ATOM 930 O O . GLY A 1 119 ? -11.913 5.183 18.147 1.00 97.12 119 GLY A O 1
ATOM 931 N N . LEU A 1 120 ? -13.154 4.920 16.293 1.00 97.75 120 LEU A N 1
ATOM 932 C CA . LEU A 1 120 ? -14.395 4.584 17.001 1.00 97.75 120 LEU A CA 1
ATOM 933 C C . LEU A 1 120 ? -14.270 3.310 17.843 1.00 97.75 120 LEU A C 1
ATOM 935 O O . LEU A 1 120 ? -14.755 3.285 18.974 1.00 97.75 120 LEU A O 1
ATOM 939 N N . VAL A 1 121 ? -13.618 2.264 17.325 1.00 96.56 121 VAL A N 1
ATOM 940 C CA . VAL A 1 121 ? -13.408 1.012 18.072 1.00 96.56 121 VAL A CA 1
ATOM 941 C C . VAL A 1 121 ? -12.561 1.249 19.319 1.00 96.56 121 VAL A C 1
ATOM 943 O O . VAL A 1 121 ? -12.895 0.734 20.387 1.00 96.56 121 VAL A O 1
ATOM 946 N N . VAL A 1 122 ? -11.490 2.038 19.207 1.00 96.25 122 VAL A N 1
ATOM 947 C CA . VAL A 1 122 ? -10.628 2.361 20.353 1.00 96.25 122 VAL A CA 1
ATOM 948 C C . VAL A 1 122 ? -11.373 3.216 21.373 1.00 96.25 122 VAL A C 1
ATOM 950 O O . VAL A 1 122 ? -11.357 2.868 22.549 1.00 96.25 122 VAL A O 1
ATOM 953 N N . VAL A 1 123 ? -12.098 4.254 20.940 1.00 96.62 123 VAL A N 1
ATOM 954 C CA . VAL A 1 123 ? -12.929 5.078 21.837 1.00 96.62 123 VAL A CA 1
ATOM 955 C C . VAL A 1 123 ? -13.924 4.207 22.604 1.00 96.62 123 VAL A C 1
ATOM 957 O O . VAL A 1 123 ? -13.979 4.283 23.825 1.00 96.62 123 VAL A O 1
ATOM 960 N N . LYS A 1 124 ? -14.644 3.310 21.917 1.00 95.69 124 LYS A N 1
ATOM 961 C CA . LYS A 1 124 ? -15.606 2.392 22.551 1.00 95.69 124 LYS A CA 1
ATOM 962 C C . LYS A 1 124 ? -14.973 1.503 23.616 1.00 95.69 124 LYS A C 1
ATOM 964 O O . LYS A 1 124 ? -15.598 1.189 24.626 1.00 95.69 124 LYS A O 1
ATOM 969 N N . LYS A 1 125 ? -13.765 1.017 23.325 1.00 94.75 125 LYS A N 1
ATOM 970 C CA . LYS A 1 125 ? -13.042 0.063 24.165 1.00 94.75 125 LYS A CA 1
ATOM 971 C C . LYS A 1 125 ? -12.446 0.732 25.401 1.00 94.75 125 LYS A C 1
ATOM 973 O O . LYS A 1 125 ? -12.471 0.126 26.467 1.00 94.75 125 LYS A O 1
ATOM 978 N N . GLU A 1 126 ? -11.888 1.927 25.240 1.00 95.00 126 GLU A N 1
ATOM 979 C CA . GLU A 1 126 ? -11.172 2.640 26.301 1.00 95.00 126 GLU A CA 1
ATOM 980 C C . GLU A 1 126 ? -12.120 3.538 27.132 1.00 95.00 126 GLU A C 1
ATOM 982 O O . GLU A 1 126 ? -11.873 3.730 28.321 1.00 95.00 126 GLU A O 1
ATOM 987 N N . ASP A 1 127 ? -13.235 4.025 26.565 1.00 91.75 127 ASP A N 1
ATOM 988 C CA . ASP A 1 127 ? -14.271 4.786 27.281 1.00 91.75 127 ASP A CA 1
ATOM 989 C C . ASP A 1 127 ? -15.702 4.404 26.849 1.00 91.75 127 ASP A C 1
ATOM 991 O O . ASP A 1 127 ? -16.322 5.001 25.966 1.00 91.75 127 ASP A O 1
ATOM 995 N N . SER A 1 128 ? -16.261 3.408 27.540 1.00 89.56 128 SER A N 1
ATOM 996 C CA . SER A 1 128 ? -17.635 2.932 27.315 1.00 89.56 128 SER A CA 1
ATOM 997 C C . SER A 1 128 ? -18.741 3.909 27.745 1.00 89.56 128 SER A C 1
ATOM 999 O O . SER A 1 128 ? -19.913 3.633 27.492 1.00 89.56 128 SER A O 1
ATOM 1001 N N . SER A 1 129 ? -18.407 5.021 28.416 1.00 90.56 129 SER A N 1
ATOM 1002 C CA . SER A 1 129 ? -19.403 6.018 28.838 1.00 90.56 129 SER A CA 1
ATOM 1003 C C . SER A 1 129 ? -19.824 6.952 27.698 1.00 90.56 129 SER A C 1
ATOM 1005 O O . SER A 1 129 ? -20.907 7.544 27.739 1.00 90.56 129 SER A O 1
ATOM 1007 N N . LEU A 1 130 ? -18.997 7.053 26.654 1.00 90.25 130 LEU A N 1
ATOM 1008 C CA . LEU A 1 130 ? -19.266 7.867 25.479 1.00 90.25 130 LEU A CA 1
ATOM 1009 C C . LEU A 1 130 ? -20.267 7.161 24.558 1.00 90.25 130 LEU A C 1
ATOM 1011 O O . LEU A 1 130 ? -19.981 6.115 23.979 1.00 90.25 130 LEU A O 1
ATOM 1015 N N . ASN A 1 131 ? -21.440 7.770 24.369 1.00 90.44 131 ASN A N 1
ATOM 1016 C CA . ASN A 1 131 ? -22.427 7.301 23.396 1.00 90.44 131 ASN A CA 1
ATOM 1017 C C . ASN A 1 131 ? -21.923 7.575 21.969 1.00 90.44 131 ASN A C 1
ATOM 1019 O O . ASN A 1 131 ? -21.872 8.728 21.514 1.00 90.44 131 ASN A O 1
ATOM 1023 N N . ILE A 1 132 ? -21.547 6.500 21.277 1.00 95.94 132 ILE A N 1
ATOM 1024 C CA . ILE A 1 132 ? -21.036 6.527 19.902 1.00 95.94 132 ILE A CA 1
ATOM 1025 C C . ILE A 1 132 ? -21.872 5.669 18.945 1.00 95.94 132 ILE A C 1
ATOM 1027 O O . ILE A 1 132 ? -21.548 5.600 17.760 1.00 95.94 132 ILE A O 1
ATOM 1031 N N . GLU A 1 133 ? -22.943 5.023 19.414 1.00 95.69 133 GLU A N 1
ATOM 1032 C CA . GLU A 1 133 ? -23.759 4.082 18.636 1.00 95.69 133 GLU A CA 1
ATOM 1033 C C . GLU A 1 133 ? -24.332 4.727 17.369 1.00 95.69 133 GLU A C 1
ATOM 1035 O O . GLU A 1 133 ? -24.316 4.128 16.293 1.00 95.69 133 GLU A O 1
ATOM 1040 N N . ASP A 1 134 ? -24.797 5.972 17.482 1.00 96.62 134 ASP A N 1
ATOM 1041 C CA . ASP A 1 134 ? -25.334 6.747 16.362 1.00 96.62 134 ASP A CA 1
ATOM 1042 C C . ASP A 1 134 ? -24.261 7.085 15.306 1.00 96.62 134 ASP A C 1
ATOM 1044 O O . ASP A 1 134 ? -24.532 7.063 14.102 1.00 96.62 134 ASP A O 1
ATOM 1048 N N . LEU A 1 135 ? -23.023 7.350 15.739 1.00 97.25 135 LEU A N 1
ATOM 1049 C CA . LEU A 1 135 ? -21.889 7.602 14.843 1.00 97.25 135 LEU A CA 1
ATOM 1050 C C . LEU A 1 135 ? -21.410 6.308 14.187 1.00 97.25 135 LEU A C 1
ATOM 1052 O O . LEU A 1 135 ? -21.182 6.279 12.981 1.00 97.25 135 LEU A O 1
ATOM 1056 N N . GLN A 1 136 ? -21.317 5.229 14.962 1.00 97.44 136 GLN A N 1
ATOM 1057 C CA . GLN A 1 136 ? -20.971 3.899 14.477 1.00 97.44 136 GLN A CA 1
ATOM 1058 C C . GLN A 1 136 ? -21.965 3.424 13.410 1.00 97.44 136 GLN A C 1
ATOM 1060 O O . GLN A 1 136 ? -21.548 2.966 12.346 1.00 97.44 136 GLN A O 1
ATOM 1065 N N . LYS A 1 137 ? -23.273 3.567 13.663 1.00 97.56 137 LYS A N 1
ATOM 1066 C CA . LYS A 1 137 ? -24.316 3.228 12.689 1.00 97.56 137 LYS A CA 1
ATOM 1067 C C . LYS A 1 137 ? -24.188 4.070 11.422 1.00 97.56 137 LYS A C 1
ATOM 1069 O O . LYS A 1 137 ? -24.207 3.518 10.330 1.00 97.56 137 LYS A O 1
ATOM 1074 N N . TRP A 1 138 ? -23.993 5.379 11.563 1.00 97.00 138 TRP A N 1
ATOM 1075 C CA . TRP A 1 138 ? -23.821 6.269 10.417 1.00 97.00 138 TRP A CA 1
ATOM 1076 C C . TRP A 1 138 ? -22.602 5.898 9.552 1.00 97.00 138 TRP A C 1
ATOM 1078 O O . TRP A 1 138 ? -22.715 5.860 8.329 1.00 97.00 138 TRP A O 1
ATOM 1088 N N . ILE A 1 139 ? -21.458 5.558 10.155 1.00 97.38 139 ILE A N 1
ATOM 1089 C CA . ILE A 1 139 ? -20.283 5.095 9.397 1.00 97.38 139 ILE A CA 1
ATOM 1090 C C . ILE A 1 139 ? -20.539 3.743 8.726 1.00 97.38 139 ILE A C 1
ATOM 1092 O O . ILE A 1 139 ? -20.145 3.557 7.576 1.00 97.38 139 ILE A O 1
ATOM 1096 N N . LEU A 1 140 ? -21.236 2.816 9.390 1.00 97.00 140 LEU A N 1
ATOM 1097 C CA . LEU A 1 140 ? -21.659 1.561 8.763 1.00 97.00 140 LEU A CA 1
ATOM 1098 C C . LEU A 1 140 ? -22.570 1.807 7.555 1.00 97.00 140 LEU A C 1
ATOM 1100 O O . LEU A 1 140 ? -22.395 1.152 6.529 1.00 97.00 140 LEU A O 1
ATOM 1104 N N . ASP A 1 141 ? -23.495 2.763 7.643 1.00 96.06 141 ASP A N 1
ATOM 1105 C CA . ASP A 1 141 ? -24.354 3.142 6.520 1.00 96.06 141 ASP A CA 1
ATOM 1106 C C . ASP A 1 141 ? -23.509 3.665 5.344 1.00 96.06 141 ASP A C 1
ATOM 1108 O O . ASP A 1 141 ? -23.700 3.201 4.222 1.00 96.06 141 ASP A O 1
ATOM 1112 N N . LEU A 1 142 ? -22.509 4.527 5.594 1.00 94.94 142 LEU A N 1
ATOM 1113 C CA . LEU A 1 142 ? -21.568 5.000 4.562 1.00 94.94 142 LEU A CA 1
ATOM 1114 C C . LEU A 1 142 ? -20.715 3.877 3.954 1.00 94.94 142 LEU A C 1
ATOM 1116 O O . LEU A 1 142 ? -20.449 3.886 2.752 1.00 94.94 142 LEU A O 1
ATOM 1120 N N . ILE A 1 143 ? -20.279 2.912 4.767 1.00 94.31 143 ILE A N 1
ATOM 1121 C CA . ILE A 1 143 ? -19.525 1.739 4.307 1.00 94.31 143 ILE A CA 1
ATOM 1122 C C . ILE A 1 143 ? -20.378 0.895 3.358 1.00 94.31 143 ILE A C 1
ATOM 1124 O O . ILE A 1 143 ? -19.875 0.445 2.329 1.00 94.31 143 ILE A O 1
ATOM 1128 N N . ASN A 1 144 ? -21.660 0.721 3.680 1.00 92.62 144 ASN A N 1
ATOM 1129 C CA . ASN A 1 144 ? -22.598 -0.068 2.884 1.00 92.62 144 ASN A CA 1
ATOM 1130 C C . ASN A 1 144 ? -23.087 0.657 1.619 1.00 92.62 144 ASN A C 1
ATOM 1132 O O . ASN A 1 144 ? -23.697 0.014 0.764 1.00 92.62 144 ASN A O 1
ATOM 1136 N N . LEU A 1 145 ? -22.819 1.960 1.463 1.00 89.94 145 LEU A N 1
ATOM 1137 C CA . LEU A 1 145 ? -23.010 2.626 0.176 1.00 89.94 145 LEU A CA 1
ATOM 1138 C C . LEU A 1 145 ? -22.095 1.973 -0.873 1.00 89.94 145 LEU A C 1
ATOM 1140 O O . LEU A 1 145 ? -20.955 1.596 -0.591 1.00 89.94 145 LEU A O 1
ATOM 1144 N N . GLU A 1 146 ? -22.589 1.837 -2.103 1.00 69.38 146 GLU A N 1
ATOM 1145 C CA . GLU A 1 146 ? -21.833 1.284 -3.231 1.00 69.38 146 GLU A CA 1
ATOM 1146 C C . GLU A 1 146 ? -21.383 2.387 -4.205 1.00 69.38 146 GLU A C 1
ATOM 1148 O O . GLU A 1 146 ? -21.890 2.461 -5.327 1.00 69.38 146 GLU A O 1
ATOM 1153 N N . PRO A 1 147 ? -20.441 3.278 -3.834 1.00 69.19 147 PRO A N 1
ATOM 1154 C CA . PRO A 1 147 ? -19.863 4.191 -4.811 1.00 69.19 147 PRO A CA 1
ATOM 1155 C C . PRO A 1 147 ? -19.012 3.409 -5.819 1.00 69.19 147 PRO A C 1
ATOM 1157 O O . PRO A 1 147 ? -18.721 2.226 -5.635 1.00 69.19 147 PRO A O 1
ATOM 1160 N N . LYS A 1 148 ? -18.564 4.073 -6.892 1.00 69.56 148 LYS A N 1
ATOM 1161 C CA . LYS A 1 148 ? -17.604 3.499 -7.851 1.00 69.56 148 LYS A CA 1
ATOM 1162 C C . LYS A 1 148 ? -16.317 3.093 -7.118 1.00 69.56 148 LYS A C 1
ATOM 1164 O O . LYS A 1 148 ? -15.446 3.925 -6.880 1.00 69.56 148 LYS A O 1
ATOM 1169 N N . ARG A 1 149 ? -16.208 1.815 -6.747 1.00 67.62 149 ARG A N 1
ATOM 1170 C CA . ARG A 1 149 ? -15.120 1.299 -5.908 1.00 67.62 149 ARG A CA 1
ATOM 1171 C C . ARG A 1 149 ? -13.818 1.216 -6.699 1.00 67.62 149 ARG A C 1
ATOM 1173 O O . ARG A 1 149 ? -13.787 0.668 -7.803 1.00 67.62 149 ARG A O 1
ATOM 1180 N N . LYS A 1 150 ? -12.717 1.679 -6.105 1.00 74.38 150 LYS A N 1
ATOM 1181 C CA . LYS A 1 150 ? -11.390 1.203 -6.508 1.00 74.38 150 LYS A CA 1
ATOM 1182 C C . LYS A 1 150 ? -11.294 -0.256 -6.064 1.00 74.38 150 LYS A C 1
ATOM 1184 O O . LYS A 1 150 ? -11.435 -0.560 -4.884 1.00 74.38 150 LYS A O 1
ATOM 1189 N N . ILE A 1 151 ? -11.076 -1.162 -7.016 1.00 79.06 151 ILE A N 1
ATOM 1190 C CA . ILE A 1 151 ? -11.116 -2.611 -6.760 1.00 79.06 151 ILE A CA 1
ATOM 1191 C C . ILE A 1 151 ? -10.132 -2.995 -5.644 1.00 79.06 151 ILE A C 1
ATOM 1193 O O . ILE A 1 151 ? -10.493 -3.756 -4.749 1.00 79.06 151 ILE A O 1
ATOM 1197 N N . TRP A 1 152 ? -8.929 -2.410 -5.642 1.00 83.75 152 TRP A N 1
ATOM 1198 C CA . TRP A 1 152 ? -7.871 -2.819 -4.722 1.00 83.75 152 TRP A CA 1
ATOM 1199 C C . TRP A 1 152 ? -8.048 -2.316 -3.277 1.00 83.75 152 TRP A C 1
ATOM 1201 O O . TRP A 1 152 ? -7.632 -3.012 -2.358 1.00 83.75 152 TRP A O 1
ATOM 1211 N N . THR A 1 153 ? -8.702 -1.171 -3.041 1.00 89.50 153 THR A N 1
ATOM 1212 C CA . THR A 1 153 ? -8.924 -0.631 -1.680 1.00 89.50 153 THR A CA 1
ATOM 1213 C C . THR A 1 153 ? -10.196 -1.148 -1.011 1.00 89.50 153 THR A C 1
ATOM 1215 O O . THR A 1 153 ? -10.362 -0.964 0.192 1.00 89.50 153 THR A O 1
ATOM 1218 N N . SER A 1 154 ? -11.067 -1.850 -1.745 1.00 91.19 154 SER A N 1
ATOM 1219 C CA . SER A 1 154 ? -12.334 -2.389 -1.223 1.00 91.19 154 SER A CA 1
ATOM 1220 C C . SER A 1 154 ? -12.170 -3.233 0.051 1.00 91.19 154 SER A C 1
ATOM 1222 O O . SER A 1 154 ? -12.999 -3.168 0.955 1.00 91.19 154 SER A O 1
ATOM 1224 N N . ARG A 1 155 ? -11.045 -3.945 0.185 1.00 92.06 155 ARG A N 1
ATOM 1225 C CA . ARG A 1 155 ? -10.704 -4.727 1.384 1.00 92.06 155 ARG A CA 1
ATOM 1226 C C . ARG A 1 155 ? -10.510 -3.865 2.636 1.00 92.06 155 ARG A C 1
ATOM 1228 O O . ARG A 1 155 ? -10.817 -4.320 3.732 1.00 92.06 155 ARG A O 1
ATOM 1235 N N . LEU A 1 156 ? -10.037 -2.624 2.499 1.00 95.50 156 LEU A N 1
ATOM 1236 C CA . LEU A 1 156 ? -9.922 -1.680 3.621 1.00 95.50 156 LEU A CA 1
ATOM 1237 C C . LEU A 1 156 ? -11.305 -1.272 4.140 1.00 95.50 156 LEU A C 1
ATOM 1239 O O . LEU A 1 156 ? -11.504 -1.150 5.346 1.00 95.50 156 LEU A O 1
ATOM 1243 N N . ARG A 1 157 ? -12.278 -1.116 3.238 1.00 94.81 157 ARG A N 1
ATOM 1244 C CA . ARG A 1 157 ? -13.677 -0.859 3.598 1.00 94.81 157 ARG A CA 1
ATOM 1245 C C . ARG A 1 157 ? -14.309 -2.056 4.296 1.00 94.81 157 ARG A C 1
ATOM 1247 O O . ARG A 1 157 ? -14.982 -1.872 5.308 1.00 94.81 157 ARG A O 1
ATOM 1254 N N . ASP A 1 158 ? -14.084 -3.264 3.786 1.00 94.38 158 ASP A N 1
ATOM 1255 C CA . ASP A 1 158 ? -14.557 -4.486 4.444 1.00 94.38 158 ASP A CA 1
ATOM 1256 C C . ASP A 1 158 ? -13.980 -4.604 5.860 1.00 94.38 158 ASP A C 1
ATOM 1258 O O . ASP A 1 158 ? -14.722 -4.899 6.798 1.00 94.38 158 ASP A O 1
ATOM 1262 N N . LEU A 1 159 ? -12.691 -4.280 6.034 1.00 96.00 159 LEU A N 1
ATOM 1263 C CA . LEU A 1 159 ? -12.051 -4.193 7.346 1.00 96.00 159 LEU A CA 1
ATOM 1264 C C . LEU A 1 159 ? -12.709 -3.144 8.242 1.00 96.00 159 LEU A C 1
ATOM 1266 O O . LEU A 1 159 ? -13.004 -3.437 9.396 1.00 96.00 159 LEU A O 1
ATOM 1270 N N . ALA A 1 160 ? -12.967 -1.942 7.724 1.00 97.25 160 ALA A N 1
ATOM 1271 C CA . ALA A 1 160 ? -13.657 -0.891 8.467 1.00 97.25 160 ALA A CA 1
ATOM 1272 C C . ALA A 1 160 ? -15.041 -1.363 8.950 1.00 97.25 160 ALA A C 1
ATOM 1274 O O . ALA A 1 160 ? -15.415 -1.133 10.100 1.00 97.25 160 ALA A O 1
ATOM 1275 N N . GLY A 1 161 ? -15.782 -2.075 8.096 1.00 96.44 161 GLY A N 1
ATOM 1276 C CA . GLY A 1 161 ? -17.072 -2.665 8.448 1.00 96.44 161 GLY A CA 1
ATOM 1277 C C . GLY A 1 161 ? -16.942 -3.733 9.531 1.00 96.44 161 GLY A C 1
ATOM 1278 O O . GLY A 1 161 ? -17.673 -3.694 10.519 1.00 96.44 161 GLY A O 1
ATOM 1279 N N . ASP A 1 162 ? -15.987 -4.651 9.375 1.00 95.62 162 ASP A N 1
ATOM 1280 C CA . ASP A 1 162 ? -15.735 -5.739 10.323 1.00 95.62 162 ASP A CA 1
ATOM 1281 C C . ASP A 1 162 ? -15.262 -5.239 11.689 1.00 95.62 162 ASP A C 1
ATOM 1283 O O . ASP A 1 162 ? -15.660 -5.797 12.710 1.00 95.62 162 ASP A O 1
ATOM 1287 N N . LEU A 1 163 ? -14.471 -4.166 11.724 1.00 96.50 163 LEU A N 1
ATOM 1288 C CA . LEU A 1 163 ? -14.069 -3.493 12.958 1.00 96.50 163 LEU A CA 1
ATOM 1289 C C . LEU A 1 163 ? -15.281 -2.964 13.733 1.00 96.50 163 LEU A C 1
ATOM 1291 O O . LEU A 1 163 ? -15.318 -3.063 14.958 1.00 96.50 163 LEU A O 1
ATOM 1295 N N . LEU A 1 164 ? -16.283 -2.430 13.031 1.00 96.81 164 LEU A N 1
ATOM 1296 C CA . LEU A 1 164 ? -17.462 -1.846 13.663 1.00 96.81 164 LEU A CA 1
ATOM 1297 C C . LEU A 1 164 ? -18.517 -2.897 14.034 1.00 96.81 164 LEU A C 1
ATOM 1299 O O . LEU A 1 164 ? -19.038 -2.849 15.145 1.00 96.81 164 LEU A O 1
ATOM 1303 N N . ASP A 1 165 ? -18.871 -3.832 13.148 1.00 95.75 165 ASP A N 1
ATOM 1304 C CA . ASP A 1 165 ? -20.000 -4.754 13.374 1.00 95.75 165 ASP A CA 1
ATOM 1305 C C . ASP A 1 165 ? -19.630 -6.236 13.538 1.00 95.75 165 ASP A C 1
ATOM 1307 O O . ASP A 1 165 ? -20.506 -7.049 13.838 1.00 95.75 165 ASP A O 1
ATOM 1311 N N . GLY A 1 166 ? -18.356 -6.603 13.371 1.00 92.62 166 GLY A N 1
ATOM 1312 C CA . GLY A 1 166 ? -17.866 -7.960 13.608 1.00 92.62 166 GLY A CA 1
ATOM 1313 C C . GLY A 1 166 ? -18.368 -9.027 12.629 1.00 92.62 166 GLY A C 1
ATOM 1314 O O . GLY A 1 166 ? -18.234 -10.214 12.929 1.00 92.62 166 GLY A O 1
ATOM 1315 N N . LYS A 1 167 ? -18.940 -8.662 11.469 1.00 91.88 167 LYS A N 1
ATOM 1316 C CA . LYS A 1 167 ? -19.538 -9.633 10.524 1.00 91.88 167 LYS A CA 1
ATOM 1317 C C . LYS A 1 167 ? -18.545 -10.499 9.737 1.00 91.88 167 LYS A C 1
ATOM 1319 O O . LYS A 1 167 ? -18.987 -11.419 9.051 1.00 91.88 167 LYS A O 1
ATOM 1324 N N . ARG A 1 168 ? -17.234 -10.261 9.844 1.00 89.56 168 ARG A N 1
ATOM 1325 C CA . ARG A 1 168 ? -16.169 -11.062 9.200 1.00 89.56 168 ARG A CA 1
ATOM 1326 C C . ARG A 1 168 ? -16.296 -11.155 7.667 1.00 89.56 168 ARG A C 1
ATOM 1328 O O . ARG A 1 168 ? -16.108 -12.228 7.081 1.00 89.56 168 ARG A O 1
ATOM 1335 N N . ARG A 1 169 ? -16.577 -10.031 7.002 1.00 89.50 169 ARG A N 1
ATOM 1336 C CA . ARG A 1 169 ? -16.504 -9.856 5.536 1.00 89.50 169 ARG A CA 1
ATOM 1337 C C . ARG A 1 169 ? -15.152 -10.289 4.973 1.00 89.50 169 ARG A C 1
ATOM 1339 O O . ARG A 1 169 ? -15.090 -10.827 3.871 1.00 89.50 169 ARG A O 1
ATOM 1346 N N . LEU A 1 170 ? -14.076 -10.149 5.748 1.00 88.44 170 LEU A N 1
ATOM 1347 C CA . LEU A 1 170 ? -12.728 -10.545 5.332 1.00 88.44 170 LEU A CA 1
ATOM 1348 C C . LEU A 1 170 ? -12.458 -12.063 5.354 1.00 88.44 170 LEU A C 1
ATOM 1350 O O . LEU A 1 170 ? -11.314 -12.484 5.168 1.00 88.44 170 LEU A O 1
ATOM 1354 N N . SER A 1 171 ? -13.481 -12.895 5.573 1.00 83.12 171 SER A N 1
ATOM 1355 C CA . SER A 1 171 ? -13.344 -14.354 5.689 1.00 83.12 171 SER A CA 1
ATOM 1356 C C . SER A 1 171 ? -12.929 -15.061 4.393 1.00 83.12 171 SER A C 1
ATOM 1358 O O . SER A 1 171 ? -12.230 -16.077 4.465 1.00 83.12 171 SER A O 1
ATOM 1360 N N . SER A 1 172 ? -13.308 -14.537 3.223 1.00 83.62 172 SER A N 1
ATOM 1361 C CA . SER A 1 172 ? -12.875 -15.051 1.919 1.00 83.62 172 SER A CA 1
ATOM 1362 C C . SER A 1 172 ? -11.585 -14.385 1.442 1.00 83.62 172 SER A C 1
ATOM 1364 O O . SER A 1 172 ? -11.391 -13.179 1.620 1.00 83.62 172 SER A O 1
ATOM 1366 N N . LEU A 1 173 ? -10.725 -15.168 0.785 1.00 85.31 173 LEU A N 1
ATOM 1367 C CA . LEU A 1 173 ? -9.552 -14.642 0.089 1.00 85.31 173 LEU A CA 1
ATOM 1368 C C . LEU A 1 173 ? -9.986 -13.903 -1.189 1.00 85.31 173 LEU A C 1
ATOM 1370 O O . LEU A 1 173 ? -10.836 -14.427 -1.914 1.00 85.31 173 LEU A O 1
ATOM 1374 N N . PRO A 1 174 ? -9.436 -12.707 -1.468 1.00 89.06 174 PRO A N 1
ATOM 1375 C CA . PRO A 1 174 ? -9.676 -12.014 -2.729 1.00 89.06 174 PRO A CA 1
ATOM 1376 C C . PRO A 1 174 ? -8.908 -12.680 -3.884 1.00 89.06 174 PRO A C 1
ATOM 1378 O O . PRO A 1 174 ? -8.119 -13.600 -3.670 1.00 89.06 174 PRO A O 1
ATOM 1381 N N . ASP A 1 175 ? -9.113 -12.195 -5.111 1.00 88.12 175 ASP A N 1
ATOM 1382 C CA . ASP A 1 175 ? -8.236 -12.537 -6.234 1.00 88.12 175 ASP A CA 1
ATOM 1383 C C . ASP A 1 175 ? -6.850 -11.904 -6.018 1.00 88.12 175 ASP A C 1
ATOM 1385 O O . ASP A 1 175 ? -6.708 -10.682 -5.976 1.00 88.12 175 ASP A O 1
ATOM 1389 N N . LEU A 1 176 ? -5.834 -12.752 -5.853 1.00 89.88 176 LEU A N 1
ATOM 1390 C CA . LEU A 1 176 ? -4.462 -12.365 -5.520 1.00 89.88 176 LEU A CA 1
ATOM 1391 C C . LEU A 1 176 ? -3.576 -12.147 -6.759 1.00 89.88 176 LEU A C 1
ATOM 1393 O O . LEU A 1 176 ? -2.375 -11.942 -6.608 1.00 89.88 176 LEU A O 1
ATOM 1397 N N . ASN A 1 177 ? -4.144 -12.168 -7.970 1.00 88.12 177 ASN A N 1
ATOM 1398 C CA . ASN A 1 177 ? -3.401 -11.900 -9.208 1.00 88.12 177 ASN A CA 1
ATOM 1399 C C . ASN A 1 177 ? -2.934 -10.435 -9.336 1.00 88.12 177 ASN A C 1
ATOM 1401 O O . ASN A 1 177 ? -2.020 -10.141 -10.106 1.00 88.12 177 ASN A O 1
ATOM 1405 N N . ASP A 1 178 ? -3.568 -9.503 -8.616 1.00 89.62 178 ASP A N 1
ATOM 1406 C CA . ASP A 1 178 ? -3.144 -8.102 -8.554 1.00 89.62 178 ASP A CA 1
ATOM 1407 C C . ASP A 1 178 ? -2.150 -7.899 -7.400 1.00 89.62 178 ASP A C 1
ATOM 1409 O O . ASP A 1 178 ? -2.466 -8.146 -6.233 1.00 89.62 178 ASP A O 1
ATOM 1413 N N . ILE A 1 179 ? -0.959 -7.388 -7.722 1.00 90.19 179 ILE A N 1
ATOM 1414 C CA . ILE A 1 179 ? 0.116 -7.120 -6.758 1.00 90.19 179 ILE A CA 1
ATOM 1415 C C . ILE A 1 179 ? -0.325 -6.211 -5.600 1.00 90.19 179 ILE A C 1
ATOM 1417 O O . ILE A 1 179 ? 0.106 -6.419 -4.467 1.00 90.19 179 ILE A O 1
ATOM 1421 N N . ASN A 1 180 ? -1.195 -5.225 -5.845 1.00 91.94 180 ASN A N 1
ATOM 1422 C CA . ASN A 1 180 ? -1.691 -4.325 -4.806 1.00 91.94 180 ASN A CA 1
ATOM 1423 C C . ASN A 1 180 ? -2.627 -5.060 -3.854 1.00 91.94 180 ASN A C 1
ATOM 1425 O O . ASN A 1 180 ? -2.533 -4.858 -2.648 1.00 91.94 180 ASN A O 1
ATOM 1429 N N . ILE A 1 181 ? -3.495 -5.928 -4.380 1.00 92.94 181 ILE A N 1
ATOM 1430 C CA . ILE A 1 181 ? -4.400 -6.744 -3.561 1.00 92.94 181 ILE A CA 1
ATOM 1431 C C . ILE A 1 181 ? -3.591 -7.746 -2.733 1.00 92.94 181 ILE A C 1
ATOM 1433 O O . ILE A 1 181 ? -3.815 -7.870 -1.530 1.00 92.94 181 ILE A O 1
ATOM 1437 N N . ALA A 1 182 ? -2.612 -8.413 -3.347 1.00 92.94 182 ALA A N 1
ATOM 1438 C CA . ALA A 1 182 ? -1.735 -9.362 -2.671 1.00 92.94 182 ALA A CA 1
ATOM 1439 C C . ALA A 1 182 ? -0.890 -8.699 -1.566 1.00 92.94 182 ALA A C 1
ATOM 1441 O O . ALA A 1 182 ? -0.843 -9.198 -0.439 1.00 92.94 182 ALA A O 1
ATOM 1442 N N . ALA A 1 183 ? -0.270 -7.549 -1.857 1.00 94.31 183 ALA A N 1
ATOM 1443 C CA . ALA A 1 183 ? 0.479 -6.773 -0.871 1.00 94.31 183 ALA A CA 1
ATOM 1444 C C . ALA A 1 183 ? -0.431 -6.281 0.262 1.00 94.31 183 ALA A C 1
ATOM 1446 O O . ALA A 1 183 ? -0.088 -6.435 1.436 1.00 94.31 183 ALA A O 1
ATOM 1447 N N . LEU A 1 184 ? -1.607 -5.745 -0.081 1.00 94.88 184 LEU A N 1
ATOM 1448 C CA . LEU A 1 184 ? -2.594 -5.297 0.893 1.00 94.88 184 LEU A CA 1
ATOM 1449 C C . LEU A 1 184 ? -2.999 -6.428 1.834 1.00 94.88 184 LEU A C 1
ATOM 1451 O O . LEU A 1 184 ? -2.983 -6.241 3.045 1.00 94.88 184 LEU A O 1
ATOM 1455 N N . GLU A 1 185 ? -3.314 -7.606 1.308 1.00 93.56 185 GLU A N 1
ATOM 1456 C CA . GLU A 1 185 ? -3.779 -8.726 2.118 1.00 93.56 185 GLU A CA 1
ATOM 1457 C C . GLU A 1 185 ? -2.719 -9.191 3.141 1.00 93.56 185 GLU A C 1
ATOM 1459 O O . GLU A 1 185 ? -3.062 -9.462 4.296 1.00 93.56 185 GLU A O 1
ATOM 1464 N N . ILE A 1 186 ? -1.429 -9.226 2.771 1.00 92.75 186 ILE A N 1
ATOM 1465 C CA . ILE A 1 186 ? -0.344 -9.518 3.728 1.00 92.75 186 ILE A CA 1
ATOM 1466 C C . ILE A 1 186 ? -0.275 -8.447 4.818 1.00 92.75 186 ILE A C 1
ATOM 1468 O O . ILE A 1 186 ? -0.191 -8.773 6.006 1.00 92.75 186 ILE A O 1
ATOM 1472 N N . VAL A 1 187 ? -0.312 -7.171 4.427 1.00 94.81 187 VAL A N 1
ATOM 1473 C CA . VAL A 1 187 ? -0.221 -6.054 5.375 1.00 94.81 187 VAL A CA 1
ATOM 1474 C C . VAL A 1 187 ? -1.411 -6.056 6.329 1.00 94.81 187 VAL A C 1
ATOM 1476 O O . VAL A 1 187 ? -1.223 -5.902 7.538 1.00 94.81 187 VAL A O 1
ATOM 1479 N N . LEU A 1 188 ? -2.620 -6.283 5.814 1.00 94.12 188 LEU A N 1
ATOM 1480 C CA . LEU A 1 188 ? -3.836 -6.338 6.611 1.00 94.12 188 LEU A CA 1
ATOM 1481 C C . LEU A 1 188 ? -3.755 -7.431 7.679 1.00 94.12 188 LEU A C 1
ATOM 1483 O O . LEU A 1 188 ? -4.000 -7.158 8.850 1.00 94.12 188 LEU A O 1
ATOM 1487 N N . ARG A 1 189 ? -3.338 -8.645 7.304 1.00 91.56 189 ARG A N 1
ATOM 1488 C CA . ARG A 1 189 ? -3.200 -9.782 8.234 1.00 91.56 189 ARG A CA 1
ATOM 1489 C C . ARG A 1 189 ? -2.157 -9.548 9.316 1.00 91.56 189 ARG A C 1
ATOM 1491 O O . ARG A 1 189 ? -2.330 -10.006 10.440 1.00 91.56 189 ARG A O 1
ATOM 1498 N N . ASN A 1 190 ? -1.079 -8.843 8.986 1.00 92.19 190 ASN A N 1
ATOM 1499 C CA . ASN A 1 190 ? -0.052 -8.495 9.961 1.00 92.19 190 ASN A CA 1
ATOM 1500 C C . ASN A 1 190 ? -0.510 -7.385 10.921 1.00 92.19 190 ASN A C 1
ATOM 1502 O O . ASN A 1 190 ? -0.136 -7.380 12.090 1.00 92.19 190 ASN A O 1
ATOM 1506 N N . THR A 1 191 ? -1.305 -6.438 10.424 1.00 93.62 191 THR A N 1
ATOM 1507 C CA . THR A 1 191 ? -1.659 -5.210 11.152 1.00 93.62 191 THR A CA 1
ATOM 1508 C C . THR A 1 191 ? -2.955 -5.356 11.963 1.00 93.62 191 THR A C 1
ATOM 1510 O O . THR A 1 191 ? -3.075 -4.752 13.031 1.00 93.62 191 THR A O 1
ATOM 1513 N N . TRP A 1 192 ? -3.889 -6.186 11.485 1.00 93.75 192 TRP A N 1
ATOM 1514 C CA . TRP A 1 192 ? -5.197 -6.498 12.083 1.00 93.75 192 TRP A CA 1
ATOM 1515 C C . TRP A 1 192 ? -5.460 -8.017 12.119 1.00 93.75 192 TRP A C 1
ATOM 1517 O O . TRP A 1 192 ? -6.387 -8.514 11.471 1.00 93.75 192 TRP A O 1
ATOM 1527 N N . PRO A 1 193 ? -4.647 -8.793 12.859 1.00 91.00 193 PRO A N 1
ATOM 1528 C CA . PRO A 1 193 ? -4.752 -10.252 12.861 1.00 91.00 193 PRO A CA 1
ATOM 1529 C C . PRO A 1 193 ? -6.064 -10.777 13.467 1.00 91.00 193 PRO A C 1
ATOM 1531 O O . PRO A 1 193 ? -6.496 -11.871 13.123 1.00 91.00 193 PRO A O 1
ATOM 1534 N N . GLU A 1 194 ? -6.720 -10.027 14.357 1.00 88.88 194 GLU A N 1
ATOM 1535 C CA . GLU A 1 194 ? -7.951 -10.474 15.033 1.00 88.88 194 GLU A CA 1
ATOM 1536 C C . GLU A 1 194 ? -9.186 -10.437 14.113 1.00 88.88 194 GLU A C 1
ATOM 1538 O O . GLU A 1 194 ? -10.171 -11.135 14.354 1.00 88.88 194 GLU A O 1
ATOM 1543 N N . GLN A 1 195 ? -9.137 -9.624 13.057 1.00 87.75 195 GLN A N 1
ATOM 1544 C CA . GLN A 1 195 ? -10.251 -9.360 12.145 1.00 87.75 195 GLN A CA 1
ATOM 1545 C C . GLN A 1 195 ? -10.233 -10.285 10.924 1.00 87.75 195 GLN A C 1
ATOM 1547 O O . GLN A 1 195 ? -11.242 -10.414 10.231 1.00 87.75 195 GLN A O 1
ATOM 1552 N N . ILE A 1 196 ? -9.102 -10.941 10.653 1.00 85.44 196 ILE A N 1
ATOM 1553 C CA . ILE A 1 196 ? -8.886 -11.717 9.432 1.00 85.44 196 ILE A CA 1
ATOM 1554 C C . ILE A 1 196 ? -8.622 -13.172 9.793 1.00 85.44 196 ILE A C 1
ATOM 1556 O O . ILE A 1 196 ? -7.716 -13.491 10.556 1.00 85.44 196 ILE A O 1
ATOM 1560 N N . ASN A 1 197 ? -9.399 -14.084 9.206 1.00 74.88 197 ASN A N 1
ATOM 1561 C CA . ASN A 1 197 ? -9.189 -15.518 9.394 1.00 74.88 197 ASN A CA 1
ATOM 1562 C C . ASN A 1 197 ? -7.786 -15.926 8.932 1.00 74.88 197 ASN A C 1
ATOM 1564 O O . ASN A 1 197 ? -7.389 -15.587 7.817 1.00 74.88 197 ASN A O 1
ATOM 1568 N N . ASN A 1 198 ? -7.092 -16.743 9.728 1.00 66.62 198 ASN A N 1
ATOM 1569 C CA . ASN A 1 198 ? -5.761 -17.296 9.443 1.00 66.62 198 ASN A CA 1
ATOM 1570 C C . ASN A 1 198 ? -5.763 -18.365 8.329 1.00 66.62 198 ASN A C 1
ATOM 1572 O O . ASN A 1 198 ? -5.224 -19.456 8.503 1.00 66.62 198 ASN A O 1
ATOM 1576 N N . ASN A 1 199 ? -6.360 -18.074 7.172 1.00 68.06 199 ASN A N 1
ATOM 1577 C CA . ASN A 1 199 ? -6.096 -18.857 5.972 1.00 68.06 199 ASN A CA 1
ATOM 1578 C C . ASN A 1 199 ? -4.593 -18.785 5.685 1.00 68.06 199 ASN A C 1
ATOM 1580 O O . ASN A 1 199 ? -4.014 -17.701 5.593 1.00 68.06 199 ASN A O 1
ATOM 1584 N N . VAL A 1 200 ? -3.965 -19.953 5.602 1.00 72.81 200 VAL A N 1
ATOM 1585 C CA . VAL A 1 200 ? -2.526 -20.073 5.385 1.00 72.81 200 VAL A CA 1
ATOM 1586 C C . VAL A 1 200 ? -2.261 -19.844 3.904 1.00 72.81 200 VAL A C 1
ATOM 1588 O O . VAL A 1 200 ? -2.734 -20.613 3.067 1.00 72.81 200 VAL A O 1
ATOM 1591 N N . PHE A 1 201 ? -1.510 -18.795 3.574 1.00 83.88 201 PHE A N 1
ATOM 1592 C CA . PHE A 1 201 ? -0.985 -18.650 2.222 1.00 83.88 201 PHE A CA 1
ATOM 1593 C C . PHE A 1 201 ? -0.039 -19.798 1.909 1.00 83.88 201 PHE A C 1
ATOM 1595 O O . PHE A 1 201 ? 0.796 -20.180 2.736 1.00 83.88 201 PHE A O 1
ATOM 1602 N N . ASN A 1 202 ? -0.166 -20.344 0.703 1.00 83.44 202 ASN A N 1
ATOM 1603 C CA . ASN A 1 202 ? 0.804 -21.308 0.227 1.00 83.44 202 ASN A CA 1
ATOM 1604 C C . ASN A 1 202 ? 2.141 -20.604 -0.061 1.00 83.44 202 ASN A C 1
ATOM 1606 O O . ASN A 1 202 ? 2.262 -19.380 -0.103 1.00 83.44 202 ASN A O 1
ATOM 1610 N N . ARG A 1 203 ? 3.179 -21.413 -0.239 1.00 79.44 203 ARG A N 1
ATOM 1611 C CA . ARG A 1 203 ? 4.525 -20.914 -0.502 1.00 79.44 203 ARG A CA 1
ATOM 1612 C C . ARG A 1 203 ? 4.643 -20.197 -1.851 1.00 79.44 203 ARG A C 1
ATOM 1614 O O . ARG A 1 203 ? 5.342 -19.194 -1.926 1.00 79.44 203 ARG A O 1
ATOM 1621 N N . GLU A 1 204 ? 3.955 -20.703 -2.872 1.00 83.50 204 GLU A N 1
ATOM 1622 C CA . GLU A 1 204 ? 3.958 -20.146 -4.232 1.00 83.50 204 GLU A CA 1
ATOM 1623 C C . GLU A 1 204 ? 3.499 -18.686 -4.232 1.00 83.50 204 GLU A C 1
ATOM 1625 O O . GLU A 1 204 ? 4.192 -17.837 -4.775 1.00 83.50 204 GLU A O 1
ATOM 1630 N N . PHE A 1 205 ? 2.434 -18.359 -3.492 1.00 87.31 205 PHE A N 1
ATOM 1631 C CA . PHE A 1 205 ? 1.968 -16.982 -3.330 1.00 87.31 205 PHE A CA 1
ATOM 1632 C C . PHE A 1 205 ? 3.066 -16.031 -2.830 1.00 87.31 205 PHE A C 1
ATOM 1634 O O . PHE A 1 205 ? 3.225 -14.929 -3.353 1.00 87.31 205 PHE A O 1
ATOM 1641 N N . PHE A 1 206 ? 3.841 -16.441 -1.822 1.00 85.88 206 PHE A N 1
ATOM 1642 C CA . PHE A 1 206 ? 4.915 -15.603 -1.287 1.00 85.88 206 PHE A CA 1
ATOM 1643 C C . PHE A 1 206 ? 6.080 -15.443 -2.273 1.00 85.88 206 PHE A C 1
ATOM 1645 O O . PHE A 1 206 ? 6.696 -14.377 -2.317 1.00 85.88 206 PHE A O 1
ATOM 1652 N N . GLU A 1 207 ? 6.395 -16.489 -3.040 1.00 82.00 207 GLU A N 1
ATOM 1653 C CA . GLU A 1 207 ? 7.432 -16.461 -4.078 1.00 82.00 207 GLU A CA 1
ATOM 1654 C C . GLU A 1 207 ? 7.029 -15.552 -5.242 1.00 82.00 207 GLU A C 1
ATOM 1656 O O . GLU A 1 207 ? 7.821 -14.695 -5.650 1.00 82.00 207 GLU A O 1
ATOM 1661 N N . ASP A 1 208 ? 5.786 -15.676 -5.703 1.00 85.31 208 ASP A N 1
ATOM 1662 C CA . ASP A 1 208 ? 5.218 -14.870 -6.780 1.00 85.31 208 ASP A CA 1
ATOM 1663 C C . ASP A 1 208 ? 5.136 -13.398 -6.379 1.00 85.31 208 ASP A C 1
ATOM 1665 O O . ASP A 1 208 ? 5.660 -12.538 -7.088 1.00 85.31 208 ASP A O 1
ATOM 1669 N N . LEU A 1 209 ? 4.596 -13.094 -5.192 1.00 89.81 209 LEU A N 1
ATOM 1670 C CA . LEU A 1 209 ? 4.508 -11.717 -4.712 1.00 89.81 209 LEU A CA 1
ATOM 1671 C C . LEU A 1 209 ? 5.888 -11.085 -4.500 1.00 89.81 209 LEU A C 1
ATOM 1673 O O . LEU A 1 209 ? 6.090 -9.924 -4.853 1.00 89.81 209 LEU A O 1
ATOM 1677 N N . LEU A 1 210 ? 6.860 -11.820 -3.946 1.00 88.00 210 LEU A N 1
ATOM 1678 C CA . LEU A 1 210 ? 8.221 -11.298 -3.791 1.00 88.00 210 LEU A CA 1
ATOM 1679 C C . LEU A 1 210 ? 8.857 -11.008 -5.157 1.00 88.00 210 LEU A C 1
ATOM 1681 O O . LEU A 1 210 ? 9.483 -9.960 -5.334 1.00 88.00 210 LEU A O 1
ATOM 1685 N N . SER A 1 211 ? 8.691 -11.920 -6.118 1.00 84.19 211 SER A N 1
ATOM 1686 C CA . SER A 1 211 ? 9.163 -11.740 -7.492 1.00 84.19 211 SER A CA 1
ATOM 1687 C C . SER A 1 211 ? 8.516 -10.511 -8.136 1.00 84.19 211 SER A C 1
ATOM 1689 O O . SER A 1 211 ? 9.212 -9.653 -8.690 1.00 84.19 211 SER A O 1
ATOM 1691 N N . ASP A 1 212 ? 7.200 -10.356 -8.003 1.00 87.38 212 ASP A N 1
ATOM 1692 C CA . ASP A 1 212 ? 6.466 -9.225 -8.559 1.00 87.38 212 ASP A CA 1
ATOM 1693 C C . ASP A 1 212 ? 6.852 -7.897 -7.897 1.00 87.38 212 ASP A C 1
ATOM 1695 O O . ASP A 1 212 ? 7.083 -6.918 -8.612 1.00 87.38 212 ASP A O 1
ATOM 1699 N N . LEU A 1 213 ? 7.030 -7.856 -6.572 1.00 89.19 213 LEU A N 1
ATOM 1700 C CA . LEU A 1 213 ? 7.494 -6.659 -5.860 1.00 89.19 213 LEU A CA 1
ATOM 1701 C C . LEU A 1 213 ? 8.895 -6.244 -6.313 1.00 89.19 213 LEU A C 1
ATOM 1703 O O . LEU A 1 213 ? 9.122 -5.074 -6.603 1.00 89.19 213 LEU A O 1
ATOM 1707 N N . ILE A 1 214 ? 9.829 -7.188 -6.441 1.00 85.06 214 ILE A N 1
ATOM 1708 C CA . ILE A 1 214 ? 11.196 -6.906 -6.906 1.00 85.06 214 ILE A CA 1
ATOM 1709 C C . ILE A 1 214 ? 11.204 -6.366 -8.340 1.00 85.06 214 ILE A C 1
ATOM 1711 O O . ILE A 1 214 ? 11.985 -5.480 -8.687 1.00 85.06 214 ILE A O 1
ATOM 1715 N N . THR A 1 215 ? 10.357 -6.920 -9.199 1.00 78.44 215 THR A N 1
ATOM 1716 C CA . THR A 1 215 ? 10.416 -6.668 -10.643 1.00 78.44 215 THR A CA 1
ATOM 1717 C C . THR A 1 215 ? 9.624 -5.435 -11.063 1.00 78.44 215 THR A C 1
ATOM 1719 O O . THR A 1 215 ? 9.985 -4.791 -12.054 1.00 78.44 215 THR A O 1
ATOM 1722 N N . HIS A 1 216 ? 8.602 -5.059 -10.289 1.00 78.38 216 HIS A N 1
ATOM 1723 C CA . HIS A 1 216 ? 7.747 -3.904 -10.561 1.00 78.38 216 HIS A CA 1
ATOM 1724 C C . HIS A 1 216 ? 7.969 -2.714 -9.622 1.00 78.38 216 HIS A C 1
ATOM 1726 O O . HIS A 1 216 ? 7.339 -1.684 -9.847 1.00 78.38 216 HIS A O 1
ATOM 1732 N N . ALA A 1 217 ? 8.875 -2.785 -8.636 1.00 64.50 217 ALA A N 1
ATOM 1733 C CA . ALA A 1 217 ? 9.138 -1.729 -7.638 1.00 64.50 217 ALA A CA 1
ATOM 1734 C C . ALA A 1 217 ? 9.573 -0.350 -8.183 1.00 64.50 217 ALA A C 1
ATOM 1736 O O . ALA A 1 217 ? 9.864 0.557 -7.402 1.00 64.50 217 ALA A O 1
ATOM 1737 N N . ASP A 1 218 ? 9.614 -0.146 -9.505 1.00 65.44 218 ASP A N 1
ATOM 1738 C CA . ASP A 1 218 ? 9.606 1.190 -10.110 1.00 65.44 218 ASP A CA 1
ATOM 1739 C C . ASP A 1 218 ? 8.254 1.493 -10.745 1.00 65.44 218 ASP A C 1
ATOM 1741 O O . ASP A 1 218 ? 8.129 1.622 -11.971 1.00 65.44 218 ASP A O 1
ATOM 1745 N N . PRO A 1 219 ? 7.201 1.586 -9.943 1.00 54.31 219 PRO A N 1
ATOM 1746 C CA . PRO A 1 219 ? 5.924 1.841 -10.518 1.00 54.31 219 PRO A CA 1
ATOM 1747 C C . PRO A 1 219 ? 5.789 3.351 -10.700 1.00 54.31 219 PRO A C 1
ATOM 1749 O O . PRO A 1 219 ? 6.314 4.187 -9.953 1.00 54.31 219 PRO A O 1
ATOM 1752 N N . LYS A 1 220 ? 4.987 3.720 -11.691 1.00 64.81 220 LYS A N 1
ATOM 1753 C CA . LYS A 1 220 ? 4.457 5.076 -11.850 1.00 64.81 220 LYS A CA 1
ATOM 1754 C C . LYS A 1 220 ? 3.499 5.442 -10.696 1.00 64.81 220 LYS A C 1
ATOM 1756 O O . LYS A 1 220 ? 2.588 6.233 -10.919 1.00 64.81 220 LYS A O 1
ATOM 1761 N N . ILE A 1 221 ? 3.681 4.868 -9.499 1.00 70.12 221 ILE A N 1
ATOM 1762 C CA . ILE A 1 221 ? 2.872 5.117 -8.311 1.00 70.12 221 ILE A CA 1
ATOM 1763 C C . ILE A 1 221 ? 2.982 6.595 -7.970 1.00 70.12 221 ILE A C 1
ATOM 1765 O O . ILE A 1 221 ? 4.075 7.178 -7.901 1.00 70.12 221 ILE A O 1
ATOM 1769 N N . LYS A 1 222 ? 1.808 7.187 -7.788 1.00 81.38 222 LYS A N 1
ATOM 1770 C CA . LYS A 1 222 ? 1.613 8.567 -7.342 1.00 81.38 222 LYS A CA 1
ATOM 1771 C C . LYS A 1 222 ? 0.924 8.634 -5.976 1.00 81.38 222 LYS A C 1
ATOM 1773 O O . LYS A 1 222 ? 0.686 9.730 -5.497 1.00 81.38 222 LYS A O 1
ATOM 1778 N N . GLN A 1 223 ? 0.581 7.486 -5.398 1.00 90.25 223 GLN A N 1
ATOM 1779 C CA . GLN A 1 223 ? -0.195 7.347 -4.169 1.00 90.25 223 GLN A CA 1
ATOM 1780 C C . GLN A 1 223 ? 0.697 6.736 -3.089 1.00 90.25 223 GLN A C 1
ATOM 1782 O O . GLN A 1 223 ? 1.349 5.718 -3.329 1.00 90.25 223 GLN A O 1
ATOM 1787 N N . ILE A 1 224 ? 0.788 7.387 -1.928 1.00 93.62 224 ILE A N 1
ATOM 1788 C CA . ILE A 1 224 ? 1.653 6.928 -0.833 1.00 93.62 224 ILE A CA 1
ATOM 1789 C C . ILE A 1 224 ? 1.237 5.534 -0.364 1.00 93.62 224 ILE A C 1
ATOM 1791 O O . ILE A 1 224 ? 2.088 4.727 -0.001 1.00 93.62 224 ILE A O 1
ATOM 1795 N N . GLU A 1 225 ? -0.052 5.231 -0.433 1.00 93.12 225 GLU A N 1
ATOM 1796 C CA . GLU A 1 225 ? -0.671 4.034 0.117 1.00 93.12 225 GLU A CA 1
ATOM 1797 C C . GLU A 1 225 ? -0.179 2.789 -0.618 1.00 93.12 225 GLU A C 1
ATOM 1799 O O . GLU A 1 225 ? 0.237 1.828 0.022 1.00 93.12 225 GLU A O 1
ATOM 1804 N N . GLU A 1 226 ? -0.086 2.847 -1.948 1.00 92.19 226 GLU A N 1
ATOM 1805 C CA . GLU A 1 226 ? 0.477 1.763 -2.760 1.00 92.19 226 GLU A CA 1
ATOM 1806 C C . GLU A 1 226 ? 1.975 1.563 -2.443 1.00 92.19 226 GLU A C 1
ATOM 1808 O O . GLU A 1 226 ? 2.416 0.441 -2.191 1.00 92.19 226 GLU A O 1
ATOM 1813 N N . THR A 1 227 ? 2.771 2.642 -2.367 1.00 92.94 227 THR A N 1
ATOM 1814 C CA . THR A 1 227 ? 4.209 2.531 -2.037 1.00 92.94 227 THR A CA 1
ATOM 1815 C C . THR A 1 227 ? 4.472 2.040 -0.615 1.00 92.94 227 THR A C 1
ATOM 1817 O O . THR A 1 227 ? 5.400 1.260 -0.401 1.00 92.94 227 THR A O 1
ATOM 1820 N N . ALA A 1 228 ? 3.659 2.469 0.350 1.00 95.00 228 ALA A N 1
ATOM 1821 C CA . ALA A 1 228 ? 3.753 2.058 1.742 1.00 95.00 228 ALA A CA 1
ATOM 1822 C C . ALA A 1 228 ? 3.386 0.578 1.891 1.00 95.00 228 ALA A C 1
ATOM 1824 O O . ALA A 1 228 ? 4.130 -0.168 2.524 1.00 95.00 228 ALA A O 1
ATOM 1825 N N . LEU A 1 229 ? 2.306 0.132 1.239 1.00 95.19 229 LEU A N 1
ATOM 1826 C CA . LEU A 1 229 ? 1.901 -1.273 1.225 1.00 95.19 229 LEU A CA 1
ATOM 1827 C C . LEU A 1 229 ? 2.982 -2.172 0.636 1.00 95.19 229 LEU A C 1
ATOM 1829 O O . LEU A 1 229 ? 3.318 -3.188 1.236 1.00 95.19 229 LEU A O 1
ATOM 1833 N N . TRP A 1 230 ? 3.562 -1.796 -0.504 1.00 95.25 230 TRP A N 1
ATOM 1834 C CA . TRP A 1 230 ? 4.614 -2.593 -1.139 1.00 95.25 230 TRP A CA 1
ATOM 1835 C C . TRP A 1 230 ? 5.881 -2.653 -0.287 1.00 95.25 230 TRP A C 1
ATOM 1837 O O . TRP A 1 230 ? 6.504 -3.709 -0.193 1.00 95.25 230 TRP A O 1
ATOM 1847 N N . LEU A 1 231 ? 6.252 -1.540 0.354 1.00 95.44 231 LEU A N 1
ATOM 1848 C CA . LEU A 1 231 ? 7.397 -1.487 1.261 1.00 95.44 231 LEU A CA 1
ATOM 1849 C C . LEU A 1 231 ? 7.194 -2.404 2.473 1.00 95.44 231 LEU A C 1
ATOM 1851 O O . LEU A 1 231 ? 8.067 -3.214 2.775 1.00 95.44 231 LEU A O 1
ATOM 1855 N N . VAL A 1 232 ? 6.033 -2.324 3.130 1.00 96.31 232 VAL A N 1
ATOM 1856 C CA . VAL A 1 232 ? 5.718 -3.181 4.284 1.00 96.31 232 VAL A CA 1
ATOM 1857 C C . VAL A 1 232 ? 5.602 -4.639 3.863 1.00 96.31 232 VAL A C 1
ATOM 1859 O O . VAL A 1 232 ? 6.153 -5.503 4.536 1.00 96.31 232 VAL A O 1
ATOM 1862 N N . ALA A 1 233 ? 4.943 -4.935 2.741 1.00 95.25 233 ALA A N 1
ATOM 1863 C CA . ALA A 1 233 ? 4.842 -6.295 2.224 1.00 95.25 233 ALA A CA 1
ATOM 1864 C C . ALA A 1 233 ? 6.231 -6.888 1.946 1.00 95.25 233 ALA A C 1
ATOM 1866 O O . ALA A 1 233 ? 6.502 -8.014 2.358 1.00 95.25 233 ALA A O 1
ATOM 1867 N N . LEU A 1 234 ? 7.142 -6.125 1.329 1.00 94.44 234 LEU A N 1
ATOM 1868 C CA . LEU A 1 234 ? 8.524 -6.554 1.111 1.00 94.44 234 LEU A CA 1
ATOM 1869 C C . LEU A 1 234 ? 9.252 -6.831 2.439 1.00 94.44 234 LEU A C 1
ATOM 1871 O O . LEU A 1 234 ? 9.903 -7.869 2.579 1.00 94.44 234 LEU A O 1
ATOM 1875 N N . ASP A 1 235 ? 9.118 -5.953 3.434 1.00 94.06 235 ASP A N 1
ATOM 1876 C CA . ASP A 1 235 ? 9.739 -6.141 4.752 1.00 94.06 235 ASP A CA 1
ATOM 1877 C C . ASP A 1 235 ? 9.150 -7.354 5.496 1.00 94.06 235 ASP A C 1
ATOM 1879 O O . ASP A 1 235 ? 9.888 -8.131 6.102 1.00 94.06 235 ASP A O 1
ATOM 1883 N N . LEU A 1 236 ? 7.842 -7.597 5.394 1.00 92.31 236 LEU A N 1
ATOM 1884 C CA . LEU A 1 236 ? 7.195 -8.775 5.977 1.00 92.31 236 LEU A CA 1
ATOM 1885 C C . LEU A 1 236 ? 7.640 -10.067 5.292 1.00 92.31 236 LEU A C 1
ATOM 1887 O O . LEU A 1 236 ? 8.030 -11.016 5.976 1.00 92.31 236 LEU A O 1
ATOM 1891 N N . LEU A 1 237 ? 7.655 -10.091 3.958 1.00 90.50 237 LEU A N 1
ATOM 1892 C CA . LEU A 1 237 ? 8.121 -11.235 3.175 1.00 90.50 237 LEU A CA 1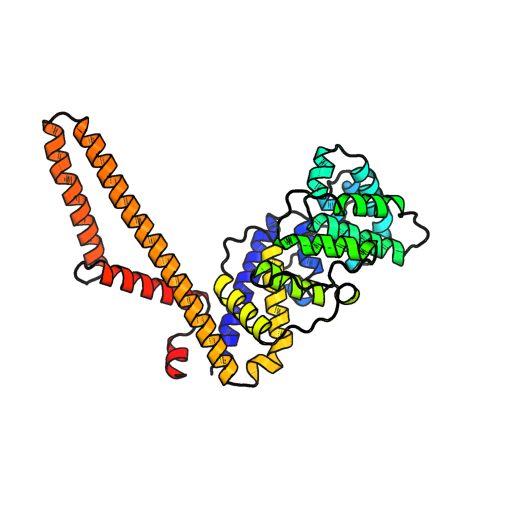
ATOM 1893 C C . LEU A 1 237 ? 9.571 -11.568 3.507 1.00 90.50 237 LEU A C 1
ATOM 1895 O O . LEU A 1 237 ? 9.907 -12.734 3.692 1.00 90.50 237 LEU A O 1
ATOM 1899 N N . THR A 1 238 ? 10.435 -10.563 3.624 1.00 88.75 238 THR A N 1
ATOM 1900 C CA . THR A 1 238 ? 11.852 -10.777 3.934 1.00 88.75 238 THR A CA 1
ATOM 1901 C C . THR A 1 238 ? 12.064 -11.227 5.375 1.00 88.75 238 THR A C 1
ATOM 1903 O O . THR A 1 238 ? 12.807 -12.184 5.599 1.00 88.75 238 THR A O 1
ATOM 1906 N N . LYS A 1 239 ? 11.375 -10.627 6.356 1.00 86.12 239 LYS A N 1
ATOM 1907 C CA . LYS A 1 239 ? 11.452 -11.035 7.770 1.00 86.12 239 LYS A CA 1
ATOM 1908 C C . LYS A 1 239 ? 10.945 -12.468 7.966 1.00 86.12 239 LYS A C 1
ATOM 1910 O O . LYS A 1 239 ? 11.668 -13.289 8.534 1.00 86.12 239 LYS A O 1
ATOM 1915 N N . GLN A 1 240 ? 9.758 -12.792 7.448 1.00 76.81 240 GLN A N 1
ATOM 1916 C CA . GLN A 1 240 ? 9.127 -14.108 7.614 1.00 76.81 240 GLN A CA 1
ATOM 1917 C C . GLN A 1 240 ? 9.848 -15.205 6.825 1.00 76.81 240 GLN A C 1
ATOM 1919 O O . GLN A 1 240 ? 10.078 -16.298 7.346 1.00 76.81 240 GLN A O 1
ATOM 1924 N N . ASN A 1 241 ? 10.272 -14.910 5.594 1.00 68.38 241 ASN A N 1
ATOM 1925 C CA . ASN A 1 241 ? 10.843 -15.921 4.714 1.00 68.38 241 ASN A CA 1
ATOM 1926 C C . ASN A 1 241 ? 12.373 -15.968 4.701 1.00 68.38 241 ASN A C 1
ATOM 1928 O O . ASN A 1 241 ? 12.928 -16.864 4.066 1.00 68.38 241 ASN A O 1
ATOM 1932 N N . SER A 1 242 ? 13.075 -15.098 5.437 1.00 64.56 242 SER A N 1
ATOM 1933 C CA . SER A 1 242 ? 14.540 -15.174 5.577 1.00 64.56 242 SER A CA 1
ATOM 1934 C C . SER A 1 242 ? 15.032 -16.559 6.023 1.00 64.56 242 SER A C 1
ATOM 1936 O O . SER A 1 242 ? 16.116 -16.991 5.639 1.00 64.56 242 SER A O 1
ATOM 1938 N N . LYS A 1 243 ? 14.214 -17.296 6.784 1.00 59.47 243 LYS A N 1
ATOM 1939 C CA . LYS A 1 243 ? 14.508 -18.671 7.212 1.00 59.47 243 LYS A CA 1
ATOM 1940 C C . LYS A 1 243 ? 14.106 -19.747 6.195 1.00 59.47 243 LYS A C 1
ATOM 1942 O O . LYS A 1 243 ? 14.670 -20.832 6.242 1.00 59.47 243 LYS A O 1
ATOM 1947 N N . PHE A 1 244 ? 13.154 -19.475 5.299 1.00 55.97 244 PHE A N 1
ATOM 1948 C CA . PHE A 1 244 ? 12.564 -20.470 4.388 1.00 55.97 244 PHE A CA 1
ATOM 1949 C C . PHE A 1 244 ? 13.038 -20.320 2.936 1.00 55.97 244 PHE A C 1
ATOM 1951 O O . PHE A 1 244 ? 13.520 -21.291 2.353 1.00 55.97 244 PHE A O 1
ATOM 1958 N N . LEU A 1 245 ? 12.976 -19.111 2.367 1.00 57.19 245 LEU A N 1
ATOM 1959 C CA . LEU A 1 245 ? 13.433 -18.823 0.998 1.00 57.19 245 LEU A CA 1
ATOM 1960 C C . LEU A 1 245 ? 14.948 -18.991 0.851 1.00 57.19 245 LEU A C 1
ATOM 1962 O O . LEU A 1 245 ? 15.433 -19.311 -0.234 1.00 57.19 245 LEU A O 1
ATOM 1966 N N . PHE A 1 246 ? 15.699 -18.811 1.943 1.00 59.81 246 PHE A N 1
ATOM 1967 C CA . PHE A 1 246 ? 17.157 -18.908 1.929 1.00 59.81 246 PHE A CA 1
ATOM 1968 C C . PHE A 1 246 ? 17.730 -20.233 2.444 1.00 59.81 246 PHE A C 1
ATOM 1970 O O . PHE A 1 246 ? 18.944 -20.418 2.439 1.00 59.81 246 PHE A O 1
ATOM 1977 N N . ALA A 1 247 ? 16.886 -21.182 2.859 1.00 57.84 247 ALA A N 1
ATOM 1978 C CA . ALA A 1 247 ? 17.359 -22.479 3.348 1.00 57.84 247 ALA A CA 1
ATOM 1979 C C . ALA A 1 247 ? 17.717 -23.464 2.222 1.00 57.84 247 ALA A C 1
ATOM 1981 O O . ALA A 1 247 ? 18.481 -24.399 2.452 1.00 57.84 247 ALA A O 1
ATOM 1982 N N . LYS A 1 248 ? 17.186 -23.278 1.005 1.00 68.62 248 LYS A N 1
ATOM 1983 C CA . LYS A 1 248 ? 17.445 -24.172 -0.134 1.00 68.62 248 LYS A CA 1
ATOM 1984 C C . LYS A 1 248 ? 17.912 -23.387 -1.356 1.00 68.62 248 LYS A C 1
ATOM 1986 O O . LYS A 1 248 ? 17.222 -22.492 -1.838 1.00 68.62 248 LYS A O 1
ATOM 1991 N N . THR A 1 249 ? 19.072 -23.765 -1.884 1.00 72.62 249 THR A N 1
ATOM 1992 C CA . THR A 1 249 ? 19.705 -23.127 -3.049 1.00 72.62 249 THR A CA 1
ATOM 1993 C C . THR A 1 249 ? 18.816 -23.163 -4.295 1.00 72.62 249 THR A C 1
ATOM 1995 O O . THR A 1 249 ? 18.770 -22.179 -5.023 1.00 72.62 249 THR A O 1
ATOM 1998 N N . GLU A 1 250 ? 18.068 -24.248 -4.510 1.00 77.19 250 GLU A N 1
ATOM 1999 C CA . GLU A 1 250 ? 17.142 -24.415 -5.644 1.00 77.19 250 GLU A CA 1
ATOM 2000 C C . GLU A 1 250 ? 16.063 -23.327 -5.684 1.00 77.19 250 GLU A C 1
ATOM 2002 O O . GLU A 1 250 ? 15.777 -22.769 -6.738 1.00 77.19 250 GLU A O 1
ATOM 2007 N N . ILE A 1 251 ? 15.521 -22.961 -4.519 1.00 69.06 251 ILE A N 1
ATOM 2008 C CA . ILE A 1 251 ? 14.487 -21.925 -4.393 1.00 69.06 251 ILE A CA 1
ATOM 2009 C C . ILE A 1 251 ? 15.063 -20.578 -4.800 1.00 69.06 251 ILE A C 1
ATOM 2011 O O . ILE A 1 251 ? 14.494 -19.839 -5.596 1.00 69.06 251 ILE A O 1
ATOM 2015 N N . ALA A 1 252 ? 16.243 -20.281 -4.278 1.00 72.44 252 ALA A N 1
ATOM 2016 C CA . ALA A 1 252 ? 16.923 -19.034 -4.537 1.00 72.44 252 ALA A CA 1
ATOM 2017 C C . ALA A 1 252 ? 17.338 -18.908 -6.017 1.00 72.44 252 ALA A C 1
ATOM 2019 O O . ALA A 1 252 ? 17.262 -17.820 -6.585 1.00 72.44 252 ALA A O 1
ATOM 2020 N N . ILE A 1 253 ? 17.697 -20.020 -6.668 1.00 79.56 253 ILE A N 1
ATOM 2021 C CA . ILE A 1 253 ? 17.905 -20.070 -8.121 1.00 79.56 253 ILE A CA 1
ATOM 2022 C C . ILE A 1 253 ? 16.586 -19.815 -8.860 1.00 79.56 253 ILE A C 1
ATOM 2024 O O . ILE A 1 253 ? 16.556 -18.929 -9.709 1.00 79.56 253 ILE A O 1
ATOM 2028 N N . SER A 1 254 ? 15.493 -20.495 -8.496 1.00 78.88 254 SER A N 1
ATOM 2029 C CA . SER A 1 254 ? 14.186 -20.304 -9.145 1.00 78.88 254 SER A CA 1
ATOM 2030 C C . SER A 1 254 ? 13.672 -18.862 -9.026 1.00 78.88 254 SER A C 1
ATOM 2032 O O . SER A 1 254 ? 13.196 -18.291 -10.005 1.00 78.88 254 SER A O 1
ATOM 2034 N N . LEU A 1 255 ? 13.878 -18.215 -7.872 1.00 76.31 255 LEU A N 1
ATOM 2035 C CA . LEU A 1 255 ? 13.547 -16.806 -7.669 1.00 76.31 255 LEU A CA 1
ATOM 2036 C C . LEU A 1 255 ? 14.440 -15.895 -8.521 1.00 76.31 255 LEU A C 1
ATOM 2038 O O . LEU A 1 255 ? 13.944 -14.954 -9.134 1.00 76.31 255 LEU A O 1
ATOM 2042 N N . LEU A 1 256 ? 15.750 -16.165 -8.606 1.00 81.00 256 LEU A N 1
ATOM 2043 C CA . LEU A 1 256 ? 16.642 -15.409 -9.495 1.00 81.00 256 LEU A CA 1
ATOM 2044 C C . LEU A 1 256 ? 16.250 -15.560 -10.968 1.00 81.00 256 LEU A C 1
ATOM 2046 O O . LEU A 1 256 ? 16.325 -14.584 -11.714 1.00 81.00 256 LEU A O 1
ATOM 2050 N N . GLU A 1 257 ? 15.839 -16.752 -11.391 1.00 84.44 257 GLU A N 1
ATOM 2051 C CA . GLU A 1 257 ? 15.348 -17.011 -12.744 1.00 84.44 257 GLU A CA 1
ATOM 2052 C C . GLU A 1 257 ? 14.037 -16.277 -13.017 1.00 84.44 257 GLU A C 1
ATOM 2054 O O . GLU A 1 257 ? 13.922 -15.629 -14.059 1.00 84.44 257 GLU A O 1
ATOM 2059 N N . ALA A 1 258 ? 13.091 -16.304 -12.075 1.00 79.69 258 ALA A N 1
ATOM 2060 C CA . ALA A 1 258 ? 11.834 -15.568 -12.160 1.00 79.69 258 ALA A CA 1
ATOM 2061 C C . ALA A 1 258 ? 12.078 -14.053 -12.249 1.00 79.69 258 ALA A C 1
ATOM 2063 O O . ALA A 1 258 ? 11.610 -13.406 -13.190 1.00 79.69 258 ALA A O 1
ATOM 2064 N N . VAL A 1 259 ? 12.908 -13.503 -11.353 1.00 80.25 259 VAL A N 1
ATOM 2065 C CA . VAL A 1 259 ? 13.301 -12.086 -11.361 1.00 80.25 259 VAL A CA 1
ATOM 2066 C C . VAL A 1 259 ? 13.989 -11.727 -12.676 1.00 80.25 259 VAL A C 1
ATOM 2068 O O . VAL A 1 259 ? 13.626 -10.736 -13.312 1.00 80.25 259 VAL A O 1
ATOM 2071 N N . LYS A 1 260 ? 14.946 -12.538 -13.146 1.00 85.88 260 LYS A N 1
ATOM 2072 C CA . LYS A 1 260 ? 15.624 -12.303 -14.428 1.00 85.88 260 LYS A CA 1
ATOM 2073 C C . LYS A 1 260 ? 14.639 -12.324 -15.594 1.00 85.88 260 LYS A C 1
ATOM 2075 O O . LYS A 1 260 ? 14.686 -11.424 -16.433 1.00 85.88 260 LYS A O 1
ATOM 2080 N N . LYS A 1 261 ? 13.770 -13.337 -15.667 1.00 86.50 261 LYS A N 1
ATOM 2081 C CA . LYS A 1 261 ? 12.760 -13.488 -16.723 1.00 86.50 261 LYS A CA 1
ATOM 2082 C C . LYS A 1 261 ? 11.851 -12.265 -16.768 1.00 86.50 261 LYS A C 1
ATOM 2084 O O . LYS A 1 261 ? 11.640 -11.695 -17.835 1.00 86.50 261 LYS A O 1
ATOM 2089 N N . LYS A 1 262 ? 11.385 -11.803 -15.613 1.00 79.50 262 LYS A N 1
ATOM 2090 C CA . LYS A 1 262 ? 10.505 -10.641 -15.526 1.00 79.50 262 LYS A CA 1
ATOM 2091 C C . LYS A 1 262 ? 11.229 -9.334 -15.866 1.00 79.50 262 LYS A C 1
ATOM 2093 O O . LYS A 1 262 ? 10.698 -8.521 -16.616 1.00 79.50 262 LYS A O 1
ATOM 2098 N N . LEU A 1 263 ? 12.477 -9.153 -15.422 1.00 81.62 263 LEU A N 1
ATOM 2099 C CA . LEU A 1 263 ? 13.317 -8.024 -15.850 1.00 81.62 263 LEU A CA 1
ATOM 2100 C C . LEU A 1 263 ? 13.564 -8.039 -17.368 1.00 81.62 263 LEU A C 1
ATOM 2102 O O . LEU A 1 263 ? 13.567 -6.981 -18.002 1.00 81.62 263 LEU A O 1
ATOM 2106 N N . ASP A 1 264 ? 13.732 -9.223 -17.962 1.00 86.12 264 ASP A N 1
ATOM 2107 C CA . ASP A 1 264 ? 13.841 -9.414 -19.410 1.00 86.12 264 ASP A CA 1
ATOM 2108 C C . ASP A 1 264 ? 12.543 -9.027 -20.141 1.00 86.12 264 ASP A C 1
ATOM 2110 O O . ASP A 1 264 ? 12.607 -8.349 -21.171 1.00 86.12 264 ASP A O 1
ATOM 2114 N N . GLU A 1 265 ? 11.377 -9.396 -19.602 1.00 85.44 265 GLU A N 1
ATOM 2115 C CA . GLU A 1 265 ? 10.053 -9.010 -20.114 1.00 85.44 265 GLU A CA 1
ATOM 2116 C C . GLU A 1 265 ? 9.820 -7.493 -20.026 1.00 85.44 265 GLU A C 1
ATOM 2118 O O . GLU A 1 265 ? 9.399 -6.869 -21.005 1.00 85.44 265 GLU A O 1
ATOM 2123 N N . VAL A 1 266 ? 10.164 -6.865 -18.896 1.00 80.12 266 VAL A N 1
ATOM 2124 C CA . VAL A 1 266 ? 10.080 -5.405 -18.713 1.00 80.12 266 VAL A CA 1
ATOM 2125 C C . VAL A 1 266 ? 11.013 -4.684 -19.690 1.00 80.12 266 VAL A C 1
ATOM 2127 O O . VAL A 1 266 ? 10.610 -3.712 -20.337 1.00 80.12 266 VAL A O 1
ATOM 2130 N N . ALA A 1 267 ? 12.246 -5.171 -19.863 1.00 84.38 267 ALA A N 1
ATOM 2131 C CA . ALA A 1 267 ? 13.182 -4.630 -20.846 1.00 84.38 267 ALA A CA 1
ATOM 2132 C C . ALA A 1 267 ? 12.630 -4.736 -22.274 1.00 84.38 267 ALA A C 1
ATOM 2134 O O . ALA A 1 267 ? 12.741 -3.785 -23.056 1.00 84.38 267 ALA A O 1
ATOM 2135 N N . LEU A 1 268 ? 12.016 -5.872 -22.612 1.00 87.00 268 LEU A N 1
ATOM 2136 C CA . LEU A 1 268 ? 11.392 -6.097 -23.911 1.00 87.00 268 LEU A CA 1
ATOM 2137 C C . LEU A 1 268 ? 10.237 -5.128 -24.156 1.00 87.00 268 LEU A C 1
ATOM 2139 O O . LEU A 1 268 ? 10.203 -4.488 -25.208 1.00 87.00 268 LEU A O 1
ATOM 2143 N N . ASN A 1 269 ? 9.335 -4.972 -23.190 1.00 82.06 269 ASN A N 1
ATOM 2144 C CA . ASN A 1 269 ? 8.190 -4.070 -23.303 1.00 82.06 269 ASN A CA 1
ATOM 2145 C C . ASN A 1 269 ? 8.631 -2.607 -23.435 1.00 82.06 269 ASN A C 1
ATOM 2147 O O . ASN A 1 269 ? 8.180 -1.918 -24.350 1.00 82.06 269 ASN A O 1
ATOM 2151 N N . ASN A 1 270 ? 9.589 -2.155 -22.621 1.00 79.50 270 ASN A N 1
ATOM 2152 C CA . ASN A 1 270 ? 10.162 -0.809 -22.735 1.00 79.50 270 ASN A CA 1
ATOM 2153 C C . ASN A 1 270 ? 10.814 -0.570 -24.107 1.00 79.50 270 ASN A C 1
ATOM 2155 O O . ASN A 1 270 ? 10.675 0.507 -24.691 1.00 79.50 270 ASN A O 1
ATOM 2159 N N . THR A 1 271 ? 11.495 -1.584 -24.650 1.00 83.50 271 THR A N 1
ATOM 2160 C CA . THR A 1 271 ? 12.127 -1.498 -25.974 1.00 83.50 271 THR A CA 1
ATOM 2161 C C . THR A 1 271 ? 11.083 -1.444 -27.088 1.00 83.50 271 THR A C 1
ATOM 2163 O O . THR A 1 271 ? 11.203 -0.613 -27.984 1.00 83.50 271 THR A O 1
ATOM 2166 N N . LYS A 1 272 ? 10.026 -2.266 -27.012 1.00 83.19 272 LYS A N 1
ATOM 2167 C CA . LYS A 1 272 ? 8.890 -2.231 -27.949 1.00 83.19 272 LYS A CA 1
ATOM 2168 C C . LYS A 1 272 ? 8.201 -0.869 -27.946 1.00 83.19 272 LYS A C 1
ATOM 2170 O O . LYS A 1 272 ? 8.011 -0.306 -29.016 1.00 83.19 272 LYS A O 1
ATOM 2175 N N . ILE A 1 273 ? 7.883 -0.321 -26.771 1.00 78.06 273 ILE A N 1
ATOM 2176 C CA . ILE A 1 273 ? 7.239 0.998 -26.642 1.00 78.06 273 ILE A CA 1
ATOM 2177 C C . ILE A 1 273 ? 8.112 2.083 -27.276 1.00 78.06 273 ILE A C 1
ATOM 2179 O O . ILE A 1 273 ? 7.619 2.878 -28.072 1.00 78.06 273 ILE A O 1
ATOM 2183 N N . SER A 1 274 ? 9.415 2.092 -26.976 1.00 75.19 274 SER A N 1
ATOM 2184 C CA . SER A 1 274 ? 10.338 3.052 -27.585 1.00 75.19 274 SER A CA 1
ATOM 2185 C C . SER A 1 274 ? 10.403 2.891 -29.106 1.00 75.19 274 SER A C 1
ATOM 2187 O O . SER A 1 274 ? 10.362 3.889 -29.820 1.00 75.19 274 SER A O 1
ATOM 2189 N N . PHE A 1 275 ? 10.459 1.658 -29.612 1.00 79.69 275 PHE A N 1
ATOM 2190 C CA . PHE A 1 275 ? 10.514 1.391 -31.049 1.00 79.69 275 PHE A CA 1
ATOM 2191 C C . PHE A 1 275 ? 9.227 1.817 -31.770 1.00 79.69 275 PHE A C 1
ATOM 2193 O O . PHE A 1 275 ? 9.301 2.460 -32.813 1.00 79.69 275 PHE A O 1
ATOM 2200 N N . ILE A 1 276 ? 8.056 1.528 -31.189 1.00 78.06 276 ILE A N 1
ATOM 2201 C CA . ILE A 1 276 ? 6.751 1.972 -31.703 1.00 78.06 276 ILE A CA 1
ATOM 2202 C C . ILE A 1 276 ? 6.684 3.499 -31.721 1.00 78.06 276 ILE A C 1
ATOM 2204 O O . ILE A 1 276 ? 6.287 4.068 -32.729 1.00 78.06 276 ILE A O 1
ATOM 2208 N N . PHE A 1 277 ? 7.117 4.172 -30.651 1.00 76.50 277 PHE A N 1
ATOM 2209 C CA . PHE A 1 277 ? 7.151 5.634 -30.599 1.00 76.50 277 PHE A CA 1
ATOM 2210 C C . PHE A 1 277 ? 7.977 6.228 -31.749 1.00 76.50 277 PHE A C 1
ATOM 2212 O O . PHE A 1 277 ? 7.503 7.126 -32.443 1.00 76.50 277 PHE A O 1
ATOM 2219 N N . TRP A 1 278 ? 9.177 5.695 -31.999 1.00 76.12 278 TRP A N 1
ATOM 2220 C CA . TRP A 1 278 ? 10.019 6.146 -33.110 1.00 76.12 278 TRP A CA 1
ATOM 2221 C C . TRP A 1 278 ? 9.405 5.840 -34.480 1.00 76.12 278 TRP A C 1
ATOM 2223 O O . TRP A 1 278 ? 9.438 6.698 -35.358 1.00 76.12 278 TRP A O 1
ATOM 2233 N N . ALA A 1 279 ? 8.805 4.661 -34.662 1.00 76.06 279 ALA A N 1
ATOM 2234 C CA . ALA A 1 279 ? 8.114 4.309 -35.902 1.00 76.06 279 ALA A CA 1
ATOM 2235 C C . ALA A 1 279 ? 6.921 5.242 -36.176 1.00 76.06 279 ALA A C 1
ATOM 2237 O O . ALA A 1 279 ? 6.778 5.748 -37.289 1.00 76.06 279 ALA A O 1
ATOM 2238 N N . SER A 1 280 ? 6.113 5.534 -35.154 1.00 75.56 280 SER A N 1
ATOM 2239 C CA . SER A 1 280 ? 4.999 6.481 -35.241 1.00 75.56 280 SER A CA 1
ATOM 2240 C C . SER A 1 280 ? 5.477 7.902 -35.523 1.00 75.56 280 SER A C 1
ATOM 2242 O O . SER A 1 280 ? 4.879 8.588 -36.345 1.00 75.56 280 SER A O 1
ATOM 2244 N N . LEU A 1 281 ? 6.573 8.347 -34.900 1.00 74.56 281 LEU A N 1
ATOM 2245 C CA . LEU A 1 281 ? 7.152 9.663 -35.170 1.00 74.56 281 LEU A CA 1
ATOM 2246 C C . LEU A 1 281 ? 7.614 9.779 -36.628 1.00 74.56 281 LEU A C 1
ATOM 2248 O O . LEU A 1 281 ? 7.312 10.771 -37.284 1.00 74.56 281 LEU A O 1
ATOM 2252 N N . ILE A 1 282 ? 8.284 8.750 -37.156 1.00 76.56 282 ILE A N 1
ATOM 2253 C CA . ILE A 1 282 ? 8.676 8.689 -38.571 1.00 76.56 282 ILE A CA 1
ATOM 2254 C C . ILE A 1 282 ? 7.436 8.742 -39.471 1.00 76.56 282 ILE A C 1
ATOM 2256 O O . ILE A 1 282 ? 7.431 9.480 -40.455 1.00 76.56 282 ILE A O 1
ATOM 2260 N N . LEU A 1 283 ? 6.373 8.004 -39.142 1.00 75.25 283 LEU A N 1
ATOM 2261 C CA . LEU A 1 283 ? 5.126 8.030 -39.908 1.00 75.25 283 LEU A CA 1
ATOM 2262 C C . LEU A 1 283 ? 4.487 9.426 -39.908 1.00 75.25 283 LEU A C 1
ATOM 2264 O O . LEU A 1 283 ? 4.135 9.927 -40.971 1.00 75.25 283 LEU A O 1
ATOM 2268 N N . VAL A 1 284 ? 4.390 10.080 -38.746 1.00 70.69 284 VAL A N 1
ATOM 2269 C CA . VAL A 1 284 ? 3.842 11.442 -38.621 1.00 70.69 284 VAL A CA 1
ATOM 2270 C C . VAL A 1 284 ? 4.673 12.438 -39.421 1.00 70.69 284 VAL A C 1
ATOM 2272 O O . VAL A 1 284 ? 4.103 13.237 -40.156 1.00 70.69 284 VAL A O 1
ATOM 2275 N N . VAL A 1 285 ? 6.006 12.367 -39.343 1.00 74.38 285 VAL A N 1
ATOM 2276 C CA . VAL A 1 285 ? 6.895 13.224 -40.143 1.00 74.38 285 VAL A CA 1
ATOM 2277 C C . VAL A 1 285 ? 6.639 13.025 -41.639 1.00 74.38 285 VAL A C 1
ATOM 2279 O O . VAL A 1 285 ? 6.557 14.009 -42.367 1.00 74.38 285 VAL A O 1
ATOM 2282 N N . ASN A 1 286 ? 6.436 11.784 -42.092 1.00 73.50 286 ASN A N 1
ATOM 2283 C CA . ASN A 1 286 ? 6.107 11.494 -43.490 1.00 73.50 286 ASN A CA 1
ATOM 2284 C C . ASN A 1 286 ? 4.709 11.992 -43.897 1.00 73.50 286 ASN A C 1
ATOM 2286 O O . ASN A 1 286 ? 4.563 12.524 -44.995 1.00 73.50 286 ASN A O 1
ATOM 2290 N N . ILE A 1 287 ? 3.696 11.871 -43.031 1.00 71.50 287 ILE A N 1
ATOM 2291 C CA . ILE A 1 287 ? 2.338 12.383 -43.290 1.00 71.50 287 ILE A CA 1
ATOM 2292 C C . ILE A 1 287 ? 2.344 13.911 -43.360 1.00 71.50 287 ILE A C 1
ATOM 2294 O O . ILE A 1 287 ? 1.819 14.482 -44.309 1.00 71.50 287 ILE A O 1
ATOM 2298 N N . VAL A 1 288 ? 2.957 14.581 -42.381 1.00 69.88 288 VAL A N 1
ATOM 2299 C CA . VAL A 1 288 ? 3.073 16.048 -42.354 1.00 69.88 288 VAL A CA 1
ATOM 2300 C C . VAL A 1 288 ? 3.826 16.535 -43.586 1.00 69.88 288 VAL A C 1
ATOM 2302 O O . VAL A 1 288 ? 3.390 17.478 -44.237 1.00 69.88 288 VAL A O 1
ATOM 2305 N N . TYR A 1 289 ? 4.909 15.854 -43.958 1.00 76.19 289 TYR A N 1
ATOM 2306 C CA . TYR A 1 289 ? 5.624 16.125 -45.198 1.00 76.19 289 TYR A CA 1
ATOM 2307 C C . TYR A 1 289 ? 4.729 15.977 -46.439 1.00 76.19 289 TYR A C 1
ATOM 2309 O O . TYR A 1 289 ? 4.735 16.863 -47.291 1.00 76.19 289 TYR A O 1
ATOM 2317 N N . PHE A 1 290 ? 3.936 14.906 -46.531 1.00 75.62 290 PHE A N 1
ATOM 2318 C CA . PHE A 1 290 ? 3.012 14.684 -47.644 1.00 75.62 290 PHE A CA 1
ATOM 2319 C C . PHE A 1 290 ? 1.937 15.781 -47.731 1.00 75.62 290 PHE A C 1
ATOM 2321 O O . PHE A 1 290 ? 1.730 16.353 -48.798 1.00 75.62 290 PHE A O 1
ATOM 2328 N N . LEU A 1 291 ? 1.320 16.141 -46.601 1.00 69.31 291 LEU A N 1
ATOM 2329 C CA . LEU A 1 291 ? 0.302 17.196 -46.528 1.00 69.31 291 LEU A CA 1
ATOM 2330 C C . LEU A 1 291 ? 0.868 18.576 -46.890 1.00 69.31 291 LEU A C 1
ATOM 2332 O O . LEU A 1 291 ? 0.242 19.329 -47.632 1.00 69.31 291 LEU A O 1
ATOM 2336 N N . ILE A 1 292 ? 2.070 18.901 -46.401 1.00 72.31 292 ILE A N 1
ATOM 2337 C CA . ILE A 1 292 ? 2.769 20.147 -46.746 1.00 72.31 292 ILE A CA 1
ATOM 2338 C C . ILE A 1 292 ? 3.116 20.166 -48.238 1.00 72.31 292 ILE A C 1
ATOM 2340 O O . ILE A 1 292 ? 2.981 21.201 -48.889 1.00 72.31 292 ILE A O 1
ATOM 2344 N N . ARG A 1 293 ? 3.538 19.029 -48.800 1.00 73.19 293 ARG A N 1
ATOM 2345 C CA . ARG A 1 293 ? 3.870 18.911 -50.221 1.00 73.19 293 ARG A CA 1
ATOM 2346 C C . ARG A 1 293 ? 2.667 19.225 -51.111 1.00 73.19 293 ARG A C 1
ATOM 2348 O O . ARG A 1 293 ? 2.841 19.983 -52.057 1.00 73.19 293 ARG A O 1
ATOM 2355 N N . GLU A 1 294 ? 1.481 18.691 -50.822 1.00 78.94 294 GLU A N 1
ATOM 2356 C CA . GLU A 1 294 ? 0.290 18.927 -51.660 1.00 78.94 294 GLU A CA 1
ATOM 2357 C C . GLU A 1 294 ? -0.174 20.391 -51.670 1.00 78.94 294 GLU A C 1
ATOM 2359 O O . GLU A 1 294 ? -0.715 20.853 -52.671 1.00 78.94 294 GLU A O 1
ATOM 2364 N N . GLN A 1 295 ? 0.066 21.139 -50.590 1.00 78.88 295 GLN A N 1
ATOM 2365 C CA . GLN A 1 295 ? -0.351 22.543 -50.478 1.00 78.88 295 GLN A CA 1
ATOM 2366 C C . GLN A 1 295 ? 0.671 23.546 -51.034 1.00 78.88 295 GLN A C 1
ATOM 2368 O O . GLN A 1 295 ? 0.369 24.734 -51.153 1.00 78.88 295 GLN A O 1
ATOM 2373 N N . LEU A 1 296 ? 1.887 23.101 -51.359 1.00 77.81 296 LEU A N 1
ATOM 2374 C CA . LEU A 1 296 ? 2.962 23.982 -51.807 1.00 77.81 296 LEU A CA 1
ATOM 2375 C C . LEU A 1 296 ? 3.026 24.104 -53.336 1.00 77.81 296 LEU A C 1
ATOM 2377 O O . LEU A 1 296 ? 2.837 23.107 -54.036 1.00 77.81 296 LEU A O 1
ATOM 2381 N N . PRO A 1 297 ? 3.382 25.288 -53.873 1.00 81.44 297 PRO A N 1
ATOM 2382 C CA . PRO A 1 297 ? 3.664 25.450 -55.295 1.00 81.44 297 PRO A CA 1
ATOM 2383 C C . PRO A 1 297 ? 4.814 24.535 -55.749 1.00 81.44 297 PRO A C 1
ATOM 2385 O O . PRO A 1 297 ? 5.740 24.246 -54.984 1.00 81.44 297 PRO A O 1
ATOM 2388 N N . THR A 1 298 ? 4.777 24.087 -57.005 1.00 77.38 298 THR A N 1
ATOM 2389 C CA . THR A 1 298 ? 5.650 23.033 -57.562 1.00 77.38 298 THR A CA 1
ATOM 2390 C C . THR A 1 298 ? 7.146 23.295 -57.353 1.00 77.38 298 THR A C 1
ATOM 2392 O O . THR A 1 298 ? 7.901 22.380 -57.042 1.00 77.38 298 THR A O 1
ATOM 2395 N N . ASN A 1 299 ? 7.572 24.559 -57.416 1.00 78.88 299 ASN A N 1
ATOM 2396 C CA . ASN A 1 299 ? 8.960 24.980 -57.189 1.00 78.88 299 ASN A CA 1
ATOM 2397 C C . ASN A 1 299 ? 9.474 24.751 -55.747 1.00 78.88 299 ASN A C 1
ATOM 2399 O O . ASN A 1 299 ? 10.687 24.670 -55.539 1.00 78.88 299 ASN A O 1
ATOM 2403 N N . TYR A 1 300 ? 8.588 24.630 -54.752 1.00 73.06 300 TYR A N 1
ATOM 2404 C CA . TYR A 1 300 ? 8.940 24.288 -53.367 1.00 73.06 300 TYR A CA 1
ATOM 2405 C C . TYR A 1 300 ? 8.826 22.787 -53.080 1.00 73.06 300 TYR A C 1
ATOM 2407 O O . TYR A 1 300 ? 9.539 22.282 -52.207 1.00 73.06 300 TYR A O 1
ATOM 2415 N N . GLN A 1 301 ? 7.989 22.063 -53.832 1.00 72.81 301 GLN A N 1
ATOM 2416 C CA . GLN A 1 301 ? 7.844 20.612 -53.695 1.00 72.81 301 GLN A CA 1
ATOM 2417 C C . GLN A 1 301 ? 9.157 19.882 -53.998 1.00 72.81 301 GLN A C 1
ATOM 2419 O O . GLN A 1 301 ? 9.549 19.003 -53.235 1.00 72.81 301 GLN A O 1
ATOM 2424 N N . ASP A 1 302 ? 9.891 20.292 -55.036 1.00 73.06 302 ASP A N 1
ATOM 2425 C CA . ASP A 1 302 ? 11.161 19.655 -55.414 1.00 73.06 302 ASP A CA 1
ATOM 2426 C C . ASP A 1 302 ? 12.241 19.784 -54.330 1.00 73.06 302 ASP A C 1
ATOM 2428 O O . ASP A 1 302 ? 12.977 18.835 -54.050 1.00 73.06 302 ASP A O 1
ATOM 2432 N N . ARG A 1 303 ? 12.295 20.931 -53.639 1.00 74.69 303 ARG A N 1
ATOM 2433 C CA . ARG A 1 303 ? 13.235 21.151 -52.525 1.00 74.69 303 ARG A CA 1
ATOM 2434 C C . ARG A 1 303 ? 12.902 20.271 -51.323 1.00 74.69 303 ARG A C 1
ATOM 2436 O O . ARG A 1 303 ? 13.799 19.724 -50.684 1.00 74.69 303 ARG A O 1
ATOM 2443 N N . LEU A 1 304 ? 11.616 20.109 -51.033 1.00 69.19 304 LEU A N 1
ATOM 2444 C CA . LEU A 1 304 ? 11.125 19.246 -49.960 1.00 69.19 304 LEU A CA 1
ATOM 2445 C C . LEU A 1 304 ? 11.315 17.756 -50.283 1.00 69.19 304 LEU A C 1
ATOM 2447 O O . LEU A 1 304 ? 11.730 17.000 -49.404 1.00 69.19 304 LEU A O 1
ATOM 2451 N N . ASN A 1 305 ? 11.095 17.353 -51.541 1.00 71.00 305 ASN A N 1
ATOM 2452 C CA . ASN A 1 305 ? 11.362 16.003 -52.057 1.00 71.00 305 ASN A CA 1
ATOM 2453 C C . ASN A 1 305 ? 12.820 15.581 -51.903 1.00 71.00 305 ASN A C 1
ATOM 2455 O O . ASN A 1 305 ? 13.096 14.394 -51.758 1.00 71.00 305 ASN A O 1
ATOM 2459 N N . PHE A 1 306 ? 13.744 16.536 -51.879 1.00 72.88 306 PHE A N 1
ATOM 2460 C CA . PHE A 1 306 ? 15.144 16.272 -51.582 1.00 72.88 306 PHE A CA 1
ATOM 2461 C C . PHE A 1 306 ? 15.438 16.270 -50.072 1.00 72.88 306 PHE A C 1
ATOM 2463 O O . PHE A 1 306 ? 16.097 15.362 -49.564 1.00 72.88 306 PHE A O 1
ATOM 2470 N N . LEU A 1 307 ? 14.929 17.264 -49.335 1.00 72.12 307 LEU A N 1
ATOM 2471 C CA . LEU A 1 307 ? 15.258 17.472 -47.921 1.00 72.12 307 LEU A CA 1
ATOM 2472 C C . LEU A 1 307 ? 14.771 16.351 -46.998 1.00 72.12 307 LEU A C 1
ATOM 2474 O O . LEU A 1 307 ? 15.508 15.963 -46.096 1.00 72.12 307 LEU A O 1
ATOM 2478 N N . VAL A 1 308 ? 13.568 15.807 -47.192 1.00 71.75 308 VAL A N 1
ATOM 2479 C CA . VAL A 1 308 ? 13.014 14.807 -46.256 1.00 71.75 308 VAL A CA 1
ATOM 2480 C C . VAL A 1 308 ? 13.688 13.432 -46.358 1.00 71.75 308 VAL A C 1
ATOM 2482 O O . VAL A 1 308 ? 14.070 12.886 -45.313 1.00 71.75 308 VAL A O 1
ATOM 2485 N N . PRO A 1 309 ? 13.935 12.876 -47.559 1.00 73.50 309 PRO A N 1
ATOM 2486 C CA . PRO A 1 309 ? 14.779 11.694 -47.698 1.00 73.50 309 PRO A CA 1
ATOM 2487 C C . PRO A 1 309 ? 16.195 11.944 -47.179 1.00 73.50 309 PRO A C 1
ATOM 2489 O O . PRO A 1 309 ? 16.739 11.088 -46.486 1.00 73.50 309 PRO A O 1
ATOM 2492 N N . LEU A 1 310 ? 16.767 13.130 -47.427 1.00 73.12 310 LEU A N 1
ATOM 2493 C CA . LEU A 1 310 ? 18.092 13.484 -46.921 1.00 73.12 310 LEU A CA 1
ATOM 2494 C C . LEU A 1 310 ? 18.130 13.512 -45.387 1.00 73.12 310 LEU A C 1
ATOM 2496 O O . LEU A 1 310 ? 19.028 12.916 -44.806 1.00 73.12 310 LEU A O 1
ATOM 2500 N N . ILE A 1 311 ? 17.150 14.129 -44.719 1.00 74.75 311 ILE A N 1
ATOM 2501 C CA . ILE A 1 311 ? 17.042 14.128 -43.249 1.00 74.75 311 ILE A CA 1
ATOM 2502 C C . ILE A 1 311 ? 16.893 12.696 -42.728 1.00 74.75 311 ILE A C 1
ATOM 2504 O O . ILE A 1 311 ? 17.552 12.330 -41.759 1.00 74.75 311 ILE A O 1
ATOM 2508 N N . SER A 1 312 ? 16.090 11.860 -43.389 1.00 72.06 312 SER A N 1
ATOM 2509 C CA . SER A 1 312 ? 15.912 10.451 -43.010 1.00 72.06 312 SER A CA 1
ATOM 2510 C C . SER A 1 312 ? 17.214 9.652 -43.141 1.00 72.06 312 SER A C 1
ATOM 2512 O O . SER A 1 312 ? 17.571 8.888 -42.243 1.00 72.06 312 SER A O 1
ATOM 2514 N N . VAL A 1 313 ? 17.968 9.874 -44.223 1.00 72.88 313 VAL A N 1
ATOM 2515 C CA . VAL A 1 313 ? 19.291 9.276 -44.452 1.00 72.88 313 VAL A CA 1
ATOM 2516 C C . VAL A 1 313 ? 20.305 9.792 -43.432 1.00 72.88 313 VAL A C 1
ATOM 2518 O O . VAL A 1 313 ? 21.022 8.990 -42.843 1.00 72.88 313 VAL A O 1
ATOM 2521 N N . VAL A 1 314 ? 20.339 11.099 -43.158 1.00 75.56 314 VAL A N 1
ATOM 2522 C CA . VAL A 1 314 ? 21.229 11.715 -42.162 1.00 75.56 314 VAL A CA 1
ATOM 2523 C C . VAL A 1 314 ? 20.927 11.186 -40.763 1.00 75.56 314 VAL A C 1
ATOM 2525 O O . VAL A 1 314 ? 21.854 10.810 -40.058 1.00 75.56 314 VAL A O 1
ATOM 2528 N N . LEU A 1 315 ? 19.657 11.067 -40.368 1.00 75.25 315 LEU A N 1
ATOM 2529 C CA . LEU A 1 315 ? 19.271 10.444 -39.098 1.00 75.25 315 LEU A CA 1
ATOM 2530 C C . LEU A 1 315 ? 19.703 8.971 -39.040 1.00 75.25 315 LEU A C 1
ATOM 2532 O O . LEU A 1 315 ? 20.229 8.530 -38.016 1.00 75.25 315 LEU A O 1
ATOM 2536 N N . GLY A 1 316 ? 19.562 8.231 -40.145 1.00 69.06 316 GLY A N 1
ATOM 2537 C CA . GLY A 1 316 ? 20.077 6.866 -40.283 1.00 69.06 316 GLY A CA 1
ATOM 2538 C C . GLY A 1 316 ? 21.602 6.778 -40.135 1.00 69.06 316 GLY A C 1
ATOM 2539 O O . GLY A 1 316 ? 22.099 5.902 -39.427 1.00 69.06 316 GLY A O 1
ATOM 2540 N N . TYR A 1 317 ? 22.346 7.715 -40.730 1.00 71.19 317 TYR A N 1
ATOM 2541 C CA . TYR A 1 317 ? 23.808 7.794 -40.651 1.00 71.19 317 TYR A CA 1
ATOM 2542 C C . TYR A 1 317 ? 24.311 8.253 -39.286 1.00 71.19 317 TYR A C 1
ATOM 2544 O O . TYR A 1 317 ? 25.258 7.665 -38.776 1.00 71.19 317 TYR A O 1
ATOM 2552 N N . ILE A 1 318 ? 23.680 9.253 -38.666 1.00 73.69 318 ILE A N 1
ATOM 2553 C CA . ILE A 1 318 ? 23.970 9.675 -37.289 1.00 73.69 318 ILE A CA 1
ATOM 2554 C C . ILE A 1 318 ? 23.792 8.469 -36.367 1.00 73.69 318 ILE A C 1
ATOM 2556 O O . ILE A 1 318 ? 24.681 8.138 -35.584 1.00 73.69 318 ILE A O 1
ATOM 2560 N N . TYR A 1 319 ? 22.687 7.741 -36.519 1.00 64.75 319 TYR A N 1
ATOM 2561 C CA . TYR A 1 319 ? 22.445 6.523 -35.760 1.00 64.75 319 TYR A CA 1
ATOM 2562 C C . TYR A 1 319 ? 23.505 5.432 -36.032 1.00 64.75 319 TYR A C 1
ATOM 2564 O O . TYR A 1 319 ? 24.008 4.789 -35.104 1.00 64.75 319 TYR A O 1
ATOM 2572 N N . GLN A 1 320 ? 23.883 5.217 -37.295 1.00 66.44 320 GLN A N 1
ATOM 2573 C CA . GLN A 1 320 ? 24.931 4.267 -37.680 1.00 66.44 320 GLN A CA 1
ATOM 2574 C C . GLN A 1 320 ? 26.305 4.657 -37.108 1.00 66.44 320 GLN A C 1
ATOM 2576 O O . GLN A 1 320 ? 27.023 3.792 -36.607 1.00 66.44 320 GLN A O 1
ATOM 2581 N N . ALA A 1 321 ? 26.645 5.946 -37.112 1.00 69.38 321 ALA A N 1
ATOM 2582 C CA . ALA A 1 321 ? 27.873 6.480 -36.531 1.00 69.38 321 ALA A CA 1
ATOM 2583 C C . ALA A 1 321 ? 27.922 6.258 -35.011 1.00 69.38 321 ALA A C 1
ATOM 2585 O O . ALA A 1 321 ? 28.961 5.869 -34.482 1.00 69.38 321 ALA A O 1
ATOM 2586 N N . PHE A 1 322 ? 26.787 6.404 -34.318 1.00 67.38 322 PHE A N 1
ATOM 2587 C CA . PHE A 1 322 ? 26.687 6.097 -32.888 1.00 67.38 322 PHE A CA 1
ATOM 2588 C C . PHE A 1 322 ? 26.731 4.593 -32.569 1.00 67.38 322 PHE A C 1
ATOM 2590 O O . PHE A 1 322 ? 27.161 4.223 -31.479 1.00 67.38 322 PHE A O 1
ATOM 2597 N N . SER A 1 323 ? 26.284 3.719 -33.478 1.00 60.38 323 SER A N 1
ATOM 2598 C CA . SER A 1 323 ? 26.182 2.269 -33.224 1.00 60.38 323 SER A CA 1
ATOM 2599 C C . SER A 1 323 ? 27.331 1.423 -33.788 1.00 60.38 323 SER A C 1
ATOM 2601 O O . SER A 1 323 ? 27.420 0.244 -33.448 1.00 60.38 323 SER A O 1
ATOM 2603 N N . GLN A 1 324 ? 28.197 1.991 -34.639 1.00 71.31 324 GLN A N 1
ATOM 2604 C CA . GLN A 1 324 ? 29.317 1.315 -35.322 1.00 71.31 324 GLN A CA 1
ATOM 2605 C C . GLN A 1 324 ? 28.930 0.040 -36.111 1.00 71.31 324 GLN A C 1
ATOM 2607 O O . GLN A 1 324 ? 29.795 -0.752 -36.487 1.00 71.31 324 GLN A O 1
ATOM 2612 N N . LYS A 1 325 ? 27.639 -0.185 -36.401 1.00 66.44 325 LYS A N 1
ATOM 2613 C CA . LYS A 1 325 ? 27.129 -1.358 -37.138 1.00 66.44 325 LYS A CA 1
ATOM 2614 C C . LYS A 1 325 ? 26.247 -0.926 -38.308 1.00 66.44 325 LYS A C 1
ATOM 2616 O O . LYS A 1 325 ? 25.572 0.094 -38.229 1.00 66.44 325 LYS A O 1
ATOM 2621 N N . LYS A 1 326 ? 26.219 -1.717 -39.392 1.00 70.00 326 LYS A N 1
ATOM 2622 C CA . LYS A 1 326 ? 25.301 -1.489 -40.527 1.00 70.00 326 LYS A CA 1
ATOM 2623 C C . LYS A 1 326 ? 23.853 -1.407 -40.027 1.00 70.00 326 LYS A C 1
ATOM 2625 O O . LYS A 1 326 ? 23.444 -2.228 -39.203 1.00 70.00 326 LYS A O 1
ATOM 2630 N N . PHE A 1 327 ? 23.094 -0.440 -40.546 1.00 66.69 327 PHE A N 1
ATOM 2631 C CA . PHE A 1 327 ? 21.698 -0.220 -40.175 1.00 66.69 327 PHE A CA 1
ATOM 2632 C C . PHE A 1 327 ? 20.853 -1.461 -40.506 1.00 66.69 327 PHE A C 1
ATOM 2634 O O . PHE A 1 327 ? 20.555 -1.747 -41.663 1.00 66.69 327 PHE A O 1
ATOM 2641 N N . ASN A 1 328 ? 20.497 -2.227 -39.477 1.00 78.44 328 ASN A N 1
ATOM 2642 C CA . ASN A 1 328 ? 19.577 -3.354 -39.555 1.00 78.44 328 ASN A CA 1
ATOM 2643 C C . ASN A 1 328 ? 18.578 -3.204 -38.397 1.00 78.44 328 ASN A C 1
ATOM 2645 O O . ASN A 1 328 ? 18.999 -3.316 -37.242 1.00 78.44 328 ASN A O 1
ATOM 2649 N N . PRO A 1 329 ? 17.280 -2.967 -38.666 1.00 72.56 329 PRO A N 1
ATOM 2650 C CA . PRO A 1 329 ? 16.273 -2.736 -37.629 1.00 72.56 329 PRO A CA 1
ATOM 2651 C C . PRO A 1 329 ? 16.231 -3.826 -36.552 1.00 72.56 329 PRO A C 1
ATOM 2653 O O . PRO A 1 329 ? 16.059 -3.522 -35.374 1.00 72.56 329 PRO A O 1
ATOM 2656 N N . LYS A 1 330 ? 16.470 -5.091 -36.928 1.00 80.62 330 LYS A N 1
ATOM 2657 C CA . LYS A 1 330 ? 16.547 -6.211 -35.982 1.00 80.62 330 LYS A CA 1
ATOM 2658 C C . LYS A 1 330 ? 17.762 -6.079 -35.063 1.00 80.62 330 LYS A C 1
ATOM 2660 O O . LYS A 1 330 ? 17.630 -6.225 -33.853 1.00 80.62 330 LYS A O 1
ATOM 2665 N N . THR A 1 331 ? 18.932 -5.761 -35.617 1.00 78.56 331 THR A N 1
ATOM 2666 C CA . THR A 1 331 ? 20.159 -5.529 -34.834 1.00 78.56 331 THR A CA 1
ATOM 2667 C C . THR A 1 331 ? 20.004 -4.331 -33.900 1.00 78.56 331 THR A C 1
ATOM 2669 O O . THR A 1 331 ? 20.420 -4.393 -32.748 1.00 78.56 331 THR A O 1
ATOM 2672 N N . ILE A 1 332 ? 19.360 -3.265 -34.372 1.00 75.69 332 ILE A N 1
ATOM 2673 C CA . ILE A 1 332 ? 19.060 -2.055 -33.597 1.00 75.69 332 ILE A CA 1
ATOM 2674 C C . ILE A 1 332 ? 18.153 -2.371 -32.415 1.00 75.69 332 ILE A C 1
ATOM 2676 O O . ILE A 1 332 ? 18.453 -1.991 -31.283 1.00 75.69 332 ILE A O 1
ATOM 2680 N N . PHE A 1 333 ? 17.070 -3.103 -32.670 1.00 80.50 333 PHE A N 1
ATOM 2681 C CA . PHE A 1 333 ? 16.147 -3.529 -31.632 1.00 80.50 333 PHE A CA 1
ATOM 2682 C C . PHE A 1 333 ? 16.849 -4.391 -30.578 1.00 80.50 333 PHE A C 1
ATOM 2684 O O . PHE A 1 333 ? 16.686 -4.147 -29.386 1.00 80.50 333 PHE A O 1
ATOM 2691 N N . LEU A 1 334 ? 17.672 -5.358 -31.001 1.00 84.69 334 LEU A N 1
ATOM 2692 C CA . LEU A 1 334 ? 18.422 -6.221 -30.086 1.00 84.69 334 LEU A CA 1
ATOM 2693 C C . LEU A 1 334 ? 19.443 -5.437 -29.249 1.00 84.69 334 LEU A C 1
ATOM 2695 O O . LEU A 1 334 ? 19.504 -5.637 -28.041 1.00 84.69 334 LEU A O 1
ATOM 2699 N N . LEU A 1 335 ? 20.179 -4.492 -29.843 1.00 81.94 335 LEU A N 1
ATOM 2700 C CA . LEU A 1 335 ? 21.103 -3.623 -29.103 1.00 81.94 335 LEU A CA 1
ATOM 2701 C C . LEU A 1 335 ? 20.374 -2.724 -28.095 1.00 81.94 335 LEU A C 1
ATOM 2703 O O . LEU A 1 335 ? 20.835 -2.544 -26.967 1.00 81.94 335 LEU A O 1
ATOM 2707 N N . ALA A 1 336 ? 19.230 -2.157 -28.484 1.00 80.25 336 ALA A N 1
ATOM 2708 C CA . ALA A 1 336 ? 18.400 -1.362 -27.585 1.00 80.25 336 ALA A CA 1
ATOM 2709 C C . ALA A 1 336 ? 17.852 -2.217 -26.432 1.00 80.25 336 ALA A C 1
ATOM 2711 O O . ALA A 1 336 ? 17.868 -1.775 -25.281 1.00 80.25 336 ALA A O 1
ATOM 2712 N N . LEU A 1 337 ? 17.439 -3.452 -26.728 1.00 86.12 337 LEU A N 1
ATOM 2713 C CA . LEU A 1 337 ? 16.993 -4.422 -25.736 1.00 86.12 337 LEU A CA 1
ATOM 2714 C C . LEU A 1 337 ? 18.109 -4.764 -24.747 1.00 86.12 337 LEU A C 1
ATOM 2716 O O . LEU A 1 337 ? 17.889 -4.671 -23.544 1.00 86.12 337 LEU A O 1
ATOM 2720 N N . GLU A 1 338 ? 19.308 -5.104 -25.223 1.00 87.75 338 GLU A N 1
ATOM 2721 C CA . GLU A 1 338 ? 20.468 -5.393 -24.367 1.00 87.75 338 GLU A CA 1
ATOM 2722 C C . GLU A 1 338 ? 20.842 -4.199 -23.484 1.00 87.75 338 GLU A C 1
ATOM 2724 O O . GLU A 1 338 ? 21.052 -4.355 -22.279 1.00 87.75 338 GLU A O 1
ATOM 2729 N N . LYS A 1 339 ? 20.844 -2.984 -24.047 1.00 85.31 339 LYS A N 1
ATOM 2730 C CA . LYS A 1 339 ? 21.094 -1.751 -23.289 1.00 85.31 339 LYS A CA 1
ATOM 2731 C C . LYS A 1 339 ? 20.036 -1.526 -22.204 1.00 85.31 339 LYS A C 1
ATOM 2733 O O . LYS A 1 339 ? 20.382 -1.151 -21.082 1.00 85.31 339 LYS A O 1
ATOM 2738 N N . ASN A 1 340 ? 18.761 -1.764 -22.515 1.00 82.31 340 ASN A N 1
ATOM 2739 C CA . ASN A 1 340 ? 17.664 -1.650 -21.552 1.00 82.31 340 ASN A CA 1
ATOM 2740 C C . ASN A 1 340 ? 17.747 -2.720 -20.457 1.00 82.31 340 ASN A C 1
ATOM 2742 O O . ASN A 1 340 ? 17.590 -2.376 -19.285 1.00 82.31 340 ASN A O 1
ATOM 2746 N N . LYS A 1 341 ? 18.072 -3.972 -20.810 1.00 88.12 341 LYS A N 1
ATOM 2747 C CA . LYS A 1 341 ? 18.345 -5.049 -19.845 1.00 88.12 341 LYS A CA 1
ATOM 2748 C C . LYS A 1 341 ? 19.467 -4.652 -18.895 1.00 88.12 341 LYS A C 1
ATOM 2750 O O . LYS A 1 341 ? 19.256 -4.642 -17.690 1.00 88.12 341 LYS A O 1
ATOM 2755 N N . PHE A 1 342 ? 20.616 -4.223 -19.420 1.00 87.31 342 PHE A N 1
ATOM 2756 C CA . PHE A 1 342 ? 21.757 -3.803 -18.601 1.00 87.31 342 PHE A CA 1
ATOM 2757 C C . PHE A 1 342 ? 21.411 -2.635 -17.665 1.00 87.31 342 PHE A C 1
ATOM 2759 O O . PHE A 1 342 ? 21.766 -2.652 -16.486 1.00 87.31 342 PHE A O 1
ATOM 2766 N N . LYS A 1 343 ? 20.675 -1.631 -18.163 1.00 85.31 343 LYS A N 1
ATOM 2767 C CA . LYS A 1 343 ? 20.214 -0.498 -17.348 1.00 85.31 343 LYS A CA 1
ATOM 2768 C C . LYS A 1 343 ? 19.292 -0.955 -16.215 1.00 85.31 343 LYS A C 1
ATOM 2770 O O . LYS A 1 343 ? 19.460 -0.488 -15.090 1.00 85.31 343 LYS A O 1
ATOM 2775 N N . LEU A 1 344 ? 18.341 -1.846 -16.502 1.00 82.38 344 LEU A N 1
ATOM 2776 C CA . LEU A 1 344 ? 17.433 -2.405 -15.499 1.00 82.38 344 LEU A CA 1
ATOM 2777 C C . LEU A 1 344 ? 18.194 -3.256 -14.484 1.00 82.38 344 LEU A C 1
ATOM 2779 O O . LEU A 1 344 ? 18.069 -3.005 -13.292 1.00 82.38 344 LEU A O 1
ATOM 2783 N N . TYR A 1 345 ? 19.053 -4.169 -14.931 1.00 87.25 345 TYR A N 1
ATOM 2784 C CA . TYR A 1 345 ? 19.878 -4.993 -14.049 1.00 87.25 345 TYR A CA 1
ATOM 2785 C C . TYR A 1 345 ? 20.704 -4.138 -13.086 1.00 87.25 345 TYR A C 1
ATOM 2787 O O . TYR A 1 345 ? 20.633 -4.330 -11.876 1.00 87.25 345 TYR A O 1
ATOM 2795 N N . LYS A 1 346 ? 21.404 -3.114 -13.595 1.00 83.69 346 LYS A N 1
ATOM 2796 C CA . LYS A 1 346 ? 22.178 -2.188 -12.757 1.00 83.69 346 LYS A CA 1
ATOM 2797 C C . LYS A 1 346 ? 21.295 -1.423 -11.769 1.00 83.69 346 LYS A C 1
ATOM 2799 O O . LYS A 1 346 ? 21.673 -1.273 -10.611 1.00 83.69 346 LYS A O 1
ATOM 2804 N N . ARG A 1 347 ? 20.134 -0.934 -12.215 1.00 79.44 347 ARG A N 1
ATOM 2805 C CA . ARG A 1 347 ? 19.186 -0.192 -11.368 1.00 79.44 347 ARG A CA 1
ATOM 2806 C C . ARG A 1 347 ? 18.655 -1.042 -10.212 1.00 79.44 347 ARG A C 1
ATOM 2808 O O . ARG A 1 347 ? 18.516 -0.524 -9.107 1.00 79.44 347 ARG A O 1
ATOM 2815 N N . TRP A 1 348 ? 18.389 -2.314 -10.490 1.00 75.94 348 TRP A N 1
ATOM 2816 C CA . TRP A 1 348 ? 17.836 -3.295 -9.557 1.00 75.94 348 TRP A CA 1
ATOM 2817 C C . TRP A 1 348 ? 18.900 -4.079 -8.784 1.00 75.94 348 TRP A C 1
ATOM 2819 O O . TRP A 1 348 ? 18.562 -4.943 -7.986 1.00 75.94 348 TRP A O 1
ATOM 2829 N N . GLY A 1 349 ? 20.189 -3.798 -9.001 1.00 80.06 349 GLY A N 1
ATOM 2830 C CA . GLY A 1 349 ? 21.280 -4.521 -8.343 1.00 80.06 349 GLY A CA 1
ATOM 2831 C C . GLY A 1 349 ? 21.436 -5.980 -8.792 1.00 80.06 349 GLY A C 1
ATOM 2832 O O . GLY A 1 349 ? 22.102 -6.751 -8.106 1.00 80.06 349 GLY A O 1
ATOM 2833 N N . PHE A 1 350 ? 20.852 -6.369 -9.929 1.00 83.56 350 PHE A N 1
ATOM 2834 C CA . PHE A 1 350 ? 21.007 -7.701 -10.511 1.00 83.56 350 PHE A CA 1
ATOM 2835 C C . PHE A 1 350 ? 22.381 -7.817 -11.189 1.00 83.56 350 PHE A C 1
ATOM 2837 O O . PHE A 1 350 ? 22.621 -7.242 -12.253 1.00 83.56 350 PHE A O 1
ATOM 2844 N N . ASP A 1 351 ? 23.307 -8.557 -10.579 1.00 85.38 351 ASP A N 1
ATOM 2845 C CA . ASP A 1 351 ? 24.642 -8.792 -11.138 1.00 85.38 351 ASP A CA 1
ATOM 2846 C C . ASP A 1 351 ? 24.608 -9.954 -12.142 1.00 85.38 351 ASP A C 1
ATOM 2848 O O . ASP A 1 351 ? 24.707 -11.129 -11.779 1.00 85.38 351 ASP A O 1
ATOM 2852 N N . ILE A 1 352 ? 24.457 -9.612 -13.425 1.00 85.44 352 ILE A N 1
ATOM 2853 C CA . ILE A 1 352 ? 24.370 -10.592 -14.514 1.00 85.44 352 ILE A CA 1
ATOM 2854 C C . ILE A 1 352 ? 25.645 -11.431 -14.665 1.00 85.44 352 ILE A C 1
ATOM 2856 O O . ILE A 1 352 ? 25.565 -12.590 -15.064 1.00 85.44 352 ILE A O 1
ATOM 2860 N N . GLU A 1 353 ? 26.814 -10.883 -14.331 1.00 86.12 353 GLU A N 1
ATOM 2861 C CA . GLU A 1 353 ? 28.085 -11.600 -14.447 1.00 86.12 353 GLU A CA 1
ATOM 2862 C C . GLU A 1 353 ? 28.245 -12.614 -13.316 1.00 86.12 353 GLU A C 1
ATOM 2864 O O . GLU A 1 353 ? 28.696 -13.735 -13.548 1.00 86.12 353 GLU A O 1
ATOM 2869 N N . ARG A 1 354 ? 27.807 -12.273 -12.097 1.00 82.00 354 ARG A N 1
ATOM 2870 C CA . ARG A 1 354 ? 27.704 -13.261 -11.013 1.00 82.00 354 ARG A CA 1
ATOM 2871 C C . ARG A 1 354 ? 26.633 -14.308 -11.299 1.00 82.00 354 ARG A C 1
ATOM 2873 O O . ARG A 1 354 ? 26.884 -15.477 -11.041 1.00 82.00 354 ARG A O 1
ATOM 2880 N N . TYR A 1 355 ? 25.484 -13.921 -11.856 1.00 82.81 355 TYR A N 1
ATOM 2881 C CA . TYR A 1 355 ? 24.434 -14.866 -12.251 1.00 82.81 355 TYR A CA 1
ATOM 2882 C C . TYR A 1 355 ? 24.935 -15.884 -13.287 1.00 82.81 355 TYR A C 1
ATOM 2884 O O . TYR A 1 355 ? 24.747 -17.080 -13.105 1.00 82.81 355 TYR A O 1
ATOM 2892 N N . LYS A 1 356 ? 25.652 -15.441 -14.328 1.00 86.38 356 LYS A N 1
ATOM 2893 C CA . LYS A 1 356 ? 26.241 -16.345 -15.334 1.00 86.38 356 LYS A CA 1
ATOM 2894 C C . LYS A 1 356 ? 27.274 -17.321 -14.768 1.00 86.38 356 LYS A C 1
ATOM 2896 O O . LYS A 1 356 ? 27.479 -18.355 -15.374 1.00 86.38 356 LYS A O 1
ATOM 2901 N N . LYS A 1 357 ? 27.949 -16.979 -13.664 1.00 85.12 357 LYS A N 1
ATOM 2902 C CA . LYS A 1 357 ? 28.919 -17.859 -12.984 1.00 85.12 357 LYS A CA 1
ATOM 2903 C C . LYS A 1 357 ? 28.262 -18.886 -12.057 1.00 85.12 357 LYS A C 1
ATOM 2905 O O . LYS A 1 357 ? 28.961 -19.734 -11.513 1.00 85.12 357 LYS A O 1
ATOM 2910 N N . LEU A 1 358 ? 26.968 -18.723 -11.783 1.00 78.25 358 LEU A N 1
ATOM 2911 C CA . LEU A 1 358 ? 26.186 -19.614 -10.927 1.00 78.25 358 LEU A CA 1
ATOM 2912 C C . LEU A 1 358 ? 25.515 -20.746 -11.710 1.00 78.25 358 LEU A C 1
ATOM 2914 O O . LEU A 1 358 ? 25.216 -21.772 -11.103 1.00 78.25 358 LEU A O 1
ATOM 2918 N N . LEU A 1 359 ? 25.270 -20.527 -13.005 1.00 76.38 359 LEU A N 1
ATOM 2919 C CA . LEU A 1 359 ? 24.904 -21.545 -13.990 1.00 76.38 359 LEU A CA 1
ATOM 2920 C C . LEU A 1 359 ? 26.175 -22.209 -14.524 1.00 76.38 359 LEU A C 1
ATOM 2922 O O . LEU A 1 359 ? 26.119 -23.430 -14.780 1.00 76.38 359 LEU A O 1
#

Radius of gyration: 26.97 Å; chains: 1; bounding box: 55×50×86 Å

pLDDT: mean 84.42, std 10.59, range [50.75, 98.25]

Foldseek 3Di:
DLVVLLVLLLVLLLVLLLVVLLVLLVVAQLLLLLLLVLLDDPVSCVSNVSVVVPDDPDLCLLPDALSVLLSLLSVCLPVVDPVSLCSSVSSLVVQLPDDPVSLLVCLADLSSLLSNLSSLLSCCVVPVPDPCVVSLVVSLVSLPDDDPHPPQSNVSSVLSNCSRPVPLPQADQDPCPDLSNLLVVLSCCVSPVVSHDCPDDDPVSLLVSLLCSSLCSPDPDSRSNSSSSSSSSSVSSCVVCVVPCPPDPVSSLVSLVSNLVSLLVVLLVVLVVVVVVVVVVLVVLVVVLVVVLVPDDPVVNVVSVPVSVVVVVVVLVVVCVVVVDHDDVVVVSVVSSVVSSVVSCVSSSNDVVVSVVVD

Sequence (359 aa):
MVFMIINQIISQTRKVLLEKTKKVASESQRHSVAFALRIFDKELIRETGLDNILGEITGDIAYGGYPEVSELGYKIAVSKNNELFEIFLGGLRRQKNRSPDALETLSSDDIALLGIAEGLVVVKKEDSSLNIEDLQKWILDLINLEPKRKIWTSRLRDLAGDLLDGKRRLSSLPDLNDINIAALEIVLRNTWPEQINNNVFNREFFEDLLSDLITHADPKIKQIEETALWLVALDLLTKQNSKFLFAKTEIAISLLEAVKKKLDEVALNNTKISFIFWASLILVVNIVYFLIREQLPTNYQDRLNFLVPLISVVLGYIYQAFSQKKFNPKTIFLLALEKNKFKLYKRWGFDIERYKKLL